Protein AF-A0A810Q7V0-F1 (afdb_monomer_lite)

Organism: NCBI:txid2714355

Sequence (231 aa):
MQTPVARTTFYEYYDNLGTLKAEIEDELIGGILKIAKATAGGSFVEMNLNVFFAQTLDYIKSHWEENYAFLVAQPNLAYIAKWKDAIKYHFRLRFPEKDAVPNRGLIMEVIASAVIGAYTYVLVGDYYVPDLKLPEERRPIGHWGRLHQSYLKLHRPMLYNELILSGSLHTVVADLNEQAADRLDLIIRQMMKAEGVTEAMKAENQMLWVQSMNSIRCRAEEIIKTELIYC

Structure (mmCIF, N/CA/C/O backbone):
data_AF-A0A810Q7V0-F1
#
_entry.id   AF-A0A810Q7V0-F1
#
loop_
_atom_site.group_PDB
_atom_site.id
_atom_site.type_symbol
_atom_site.label_atom_id
_atom_site.label_alt_id
_atom_site.label_comp_id
_atom_site.label_asym_id
_atom_site.label_entity_id
_atom_site.label_seq_id
_atom_site.pdbx_PDB_ins_code
_atom_site.Cartn_x
_atom_site.Cartn_y
_atom_site.Cartn_z
_atom_site.occupancy
_atom_site.B_iso_or_equiv
_atom_site.auth_seq_id
_atom_site.auth_comp_id
_atom_site.auth_asym_id
_atom_site.auth_atom_id
_atom_site.pdbx_PDB_model_num
ATOM 1 N N . MET A 1 1 ? 7.158 -14.104 -0.855 1.00 35.34 1 MET A N 1
ATOM 2 C CA . MET A 1 1 ? 7.463 -15.392 -0.181 1.00 35.34 1 MET A CA 1
ATOM 3 C C . MET A 1 1 ? 8.973 -15.499 -0.006 1.00 35.34 1 MET A C 1
ATOM 5 O O . MET A 1 1 ? 9.676 -15.208 -0.960 1.00 35.34 1 MET A O 1
ATOM 9 N N . GLN A 1 2 ? 9.491 -15.861 1.174 1.00 40.19 2 GLN A N 1
ATOM 10 C CA . GLN A 1 2 ? 10.918 -16.189 1.320 1.00 40.19 2 GLN A CA 1
ATOM 11 C C . GLN A 1 2 ? 11.164 -17.563 0.697 1.00 40.19 2 GLN A C 1
ATOM 13 O O . GLN A 1 2 ? 10.683 -18.572 1.208 1.00 40.19 2 GLN A O 1
ATOM 18 N N . THR A 1 3 ? 11.887 -17.600 -0.418 1.00 51.72 3 THR A N 1
ATOM 19 C CA . THR A 1 3 ? 12.391 -18.843 -1.001 1.00 51.72 3 THR A CA 1
ATOM 20 C C . THR A 1 3 ? 13.352 -19.476 0.012 1.00 51.72 3 THR A C 1
ATOM 22 O O . THR A 1 3 ? 14.300 -18.806 0.429 1.00 51.72 3 THR A O 1
ATOM 25 N N . PRO A 1 4 ? 13.142 -20.728 0.456 1.00 52.88 4 PRO A N 1
ATOM 26 C CA . PRO A 1 4 ? 13.994 -21.364 1.452 1.00 52.88 4 PRO A CA 1
ATOM 27 C C . PRO A 1 4 ? 15.271 -21.868 0.768 1.00 52.88 4 PRO A C 1
ATOM 29 O O . PRO A 1 4 ? 15.464 -23.063 0.575 1.00 52.88 4 PRO A O 1
ATOM 32 N N . VAL A 1 5 ? 16.129 -20.943 0.341 1.00 69.62 5 VAL A N 1
ATOM 33 C CA . VAL A 1 5 ? 17.438 -21.254 -0.237 1.00 69.62 5 VAL A CA 1
ATOM 34 C C . VAL A 1 5 ? 18.477 -21.108 0.867 1.00 69.62 5 VAL A C 1
ATOM 36 O O . VAL A 1 5 ? 18.589 -20.058 1.504 1.00 69.62 5 VAL A O 1
ATOM 39 N N . ALA A 1 6 ? 19.229 -22.177 1.128 1.00 75.19 6 ALA A N 1
ATOM 40 C CA . ALA A 1 6 ? 20.337 -22.124 2.070 1.00 75.19 6 ALA A CA 1
ATOM 41 C C . ALA A 1 6 ? 21.380 -21.105 1.582 1.00 75.19 6 ALA A C 1
ATOM 43 O O . ALA A 1 6 ? 21.684 -21.041 0.393 1.00 75.19 6 ALA A O 1
ATOM 44 N N . ARG A 1 7 ? 21.961 -20.316 2.496 1.00 70.75 7 ARG A N 1
ATOM 45 C CA . ARG A 1 7 ? 22.964 -19.290 2.140 1.00 70.75 7 ARG A CA 1
ATOM 46 C C . ARG A 1 7 ? 24.142 -19.870 1.355 1.00 70.75 7 ARG A C 1
ATOM 48 O O . ARG A 1 7 ? 24.651 -19.211 0.463 1.00 70.75 7 ARG A O 1
ATOM 55 N N . THR A 1 8 ? 24.544 -21.100 1.661 1.00 76.19 8 THR A N 1
ATOM 56 C CA . THR A 1 8 ? 25.577 -21.833 0.917 1.00 76.19 8 THR A CA 1
ATOM 57 C C . THR A 1 8 ? 25.185 -22.046 -0.541 1.00 76.19 8 THR A C 1
ATOM 59 O O . THR A 1 8 ? 25.970 -21.723 -1.419 1.00 76.19 8 THR A O 1
ATOM 62 N N . THR A 1 9 ? 23.949 -22.473 -0.801 1.00 80.88 9 THR A N 1
ATOM 63 C CA . THR A 1 9 ? 23.411 -22.641 -2.158 1.00 80.88 9 THR A CA 1
ATOM 64 C C . THR A 1 9 ? 23.288 -21.310 -2.901 1.00 80.88 9 THR A C 1
ATOM 66 O O . THR A 1 9 ? 23.477 -21.272 -4.105 1.00 80.88 9 THR A O 1
ATOM 69 N N . PHE A 1 10 ? 23.020 -20.193 -2.218 1.00 79.69 10 PHE A N 1
ATOM 70 C CA . PHE A 1 10 ? 23.021 -18.871 -2.861 1.00 79.69 10 PHE A CA 1
ATOM 71 C C . PHE A 1 10 ? 24.410 -18.499 -3.409 1.00 79.69 10 PHE A C 1
ATOM 73 O O . PHE A 1 10 ? 24.530 -18.101 -4.567 1.00 79.69 10 PHE A O 1
ATOM 80 N N . TYR A 1 11 ? 25.457 -18.676 -2.597 1.00 83.19 11 TYR A N 1
ATOM 81 C CA . TYR A 1 11 ? 26.831 -18.327 -2.974 1.00 83.19 11 TYR A CA 1
ATOM 82 C C . TYR A 1 11 ? 27.486 -19.309 -3.960 1.00 83.19 11 TYR A C 1
ATOM 84 O O . TYR A 1 11 ? 28.579 -19.037 -4.443 1.00 83.19 11 TYR A O 1
ATOM 92 N N . GLU A 1 12 ? 26.828 -20.424 -4.294 1.00 85.75 12 GLU A N 1
ATOM 93 C CA . GLU A 1 12 ? 27.239 -21.284 -5.414 1.00 85.75 12 GLU A CA 1
ATOM 94 C C . GLU A 1 12 ? 26.965 -20.633 -6.779 1.00 85.75 12 GLU A C 1
ATOM 96 O O . GLU A 1 12 ? 27.685 -20.909 -7.736 1.00 85.75 12 GLU A O 1
ATOM 101 N N . TYR A 1 13 ? 25.948 -19.768 -6.866 1.00 82.44 13 TYR A N 1
ATOM 102 C CA . TYR A 1 13 ? 25.527 -19.122 -8.117 1.00 82.44 13 TYR A CA 1
ATOM 103 C C . TYR A 1 13 ? 25.837 -17.623 -8.155 1.00 82.44 13 TYR A C 1
ATOM 105 O O . TYR A 1 13 ? 26.050 -17.074 -9.232 1.00 82.44 13 TYR A O 1
ATOM 113 N N . TYR A 1 14 ? 25.879 -16.953 -6.998 1.00 83.94 14 TYR A N 1
ATOM 114 C CA . TYR A 1 14 ? 26.011 -15.499 -6.925 1.00 83.94 14 TYR A CA 1
ATOM 115 C C . TYR A 1 14 ? 27.045 -15.060 -5.894 1.00 83.94 14 TYR A C 1
ATOM 117 O O . TYR A 1 14 ? 26.922 -15.368 -4.712 1.00 83.94 14 TYR A O 1
ATOM 125 N N . ASP A 1 15 ? 27.996 -14.224 -6.311 1.00 81.62 15 ASP A N 1
ATOM 126 C CA . ASP A 1 15 ? 28.985 -13.635 -5.399 1.00 81.62 15 ASP A CA 1
ATOM 127 C C . ASP A 1 15 ? 28.338 -12.766 -4.307 1.00 81.62 15 ASP A C 1
ATOM 129 O O . ASP A 1 15 ? 28.837 -12.674 -3.184 1.00 81.62 15 ASP A O 1
ATOM 133 N N . ASN A 1 16 ? 27.238 -12.077 -4.629 1.00 83.06 16 ASN A N 1
ATOM 134 C CA . ASN A 1 16 ? 26.493 -11.230 -3.701 1.00 83.06 16 ASN A CA 1
ATOM 135 C C . ASN A 1 16 ? 25.087 -10.900 -4.235 1.00 83.06 16 ASN A C 1
ATOM 137 O O . ASN A 1 16 ? 24.732 -11.201 -5.368 1.00 83.06 16 ASN A O 1
ATOM 141 N N . LEU A 1 17 ? 24.273 -10.220 -3.423 1.00 79.56 17 LEU A N 1
ATOM 142 C CA . LEU A 1 17 ? 22.939 -9.766 -3.842 1.00 79.56 17 LEU A CA 1
ATOM 143 C C . LEU A 1 17 ? 22.971 -8.814 -5.049 1.00 79.56 17 LEU A C 1
ATOM 145 O O . LEU A 1 17 ? 21.993 -8.743 -5.784 1.00 79.56 17 LEU A O 1
ATOM 149 N N . GLY A 1 18 ? 24.070 -8.088 -5.265 1.00 79.50 18 GLY A N 1
ATOM 150 C CA . GLY A 1 18 ? 24.238 -7.194 -6.407 1.00 79.50 18 GLY A CA 1
ATOM 151 C C . GLY A 1 18 ? 24.370 -7.934 -7.738 1.00 79.50 18 GLY A C 1
ATOM 152 O O . GLY A 1 18 ? 23.822 -7.457 -8.728 1.00 79.50 18 GLY A O 1
ATOM 153 N N . THR A 1 19 ? 25.025 -9.100 -7.772 1.00 81.56 19 THR A N 1
ATOM 154 C CA . THR A 1 19 ? 25.133 -9.906 -9.001 1.00 81.56 19 THR A CA 1
ATOM 155 C C . THR A 1 19 ? 23.792 -10.526 -9.378 1.00 81.56 19 THR A C 1
ATOM 157 O O . THR A 1 19 ? 23.386 -10.406 -10.529 1.00 81.56 19 THR A O 1
ATOM 160 N N . LEU A 1 20 ? 23.044 -11.051 -8.399 1.00 83.69 20 LEU A N 1
ATOM 161 C CA . LEU A 1 20 ? 21.658 -11.484 -8.615 1.00 83.69 20 LEU A CA 1
ATOM 162 C C . LEU A 1 20 ? 20.788 -10.328 -9.128 1.00 83.69 20 LEU A C 1
ATOM 164 O O . LEU A 1 20 ? 20.033 -10.483 -10.082 1.00 83.69 20 LEU A O 1
ATOM 168 N N . LYS A 1 21 ? 20.906 -9.145 -8.515 1.00 81.38 21 LYS A N 1
ATOM 169 C CA . LYS A 1 21 ? 20.144 -7.963 -8.928 1.00 81.38 21 LYS A CA 1
ATOM 170 C C . LYS A 1 21 ? 20.426 -7.593 -10.385 1.00 81.38 21 LYS A C 1
ATOM 172 O O . LYS A 1 21 ? 19.489 -7.343 -11.133 1.00 81.38 21 LYS A O 1
ATOM 177 N N . ALA A 1 22 ? 21.698 -7.579 -10.782 1.00 82.25 22 ALA A N 1
ATOM 178 C CA . ALA A 1 22 ? 22.108 -7.256 -12.144 1.00 82.25 22 ALA A CA 1
ATOM 179 C C . ALA A 1 22 ? 21.578 -8.268 -13.173 1.00 82.25 22 ALA A C 1
ATOM 181 O O . ALA A 1 22 ? 21.160 -7.852 -14.251 1.00 82.25 22 ALA A O 1
ATOM 182 N N . GLU A 1 23 ? 21.547 -9.559 -12.830 1.00 88.38 23 GLU A N 1
ATOM 183 C CA . GLU A 1 23 ? 20.977 -10.600 -13.691 1.00 88.38 23 GLU A CA 1
ATOM 184 C C . GLU A 1 23 ? 19.471 -10.401 -13.900 1.00 88.38 23 GLU A C 1
ATOM 186 O O . GLU A 1 23 ? 19.014 -10.384 -15.042 1.00 88.38 23 GLU A O 1
ATOM 191 N N . ILE A 1 24 ? 18.716 -10.141 -12.826 1.00 85.88 24 ILE A N 1
ATOM 192 C CA . ILE A 1 24 ? 17.274 -9.861 -12.921 1.00 85.88 24 ILE A CA 1
ATOM 193 C C . ILE A 1 24 ? 17.029 -8.603 -13.769 1.00 85.88 24 ILE A C 1
ATOM 195 O O . ILE A 1 24 ? 16.145 -8.587 -14.623 1.00 85.88 24 ILE A O 1
ATOM 199 N N . GLU A 1 25 ? 17.820 -7.540 -13.578 1.00 86.56 25 GLU A N 1
ATOM 200 C CA . GLU A 1 25 ? 17.738 -6.340 -14.421 1.00 86.56 25 GLU A CA 1
ATOM 201 C C . GLU A 1 25 ? 17.922 -6.675 -15.911 1.00 86.56 25 GLU A C 1
ATOM 203 O O . GLU A 1 25 ? 17.155 -6.199 -16.751 1.00 86.56 25 GLU A O 1
ATOM 208 N N . ASP A 1 26 ? 18.932 -7.480 -16.246 1.00 89.75 26 ASP A N 1
ATOM 209 C CA . ASP A 1 26 ? 19.249 -7.843 -17.629 1.00 89.75 26 ASP A CA 1
ATOM 210 C C . ASP A 1 26 ? 18.192 -8.768 -18.242 1.00 89.75 26 ASP A C 1
ATOM 212 O O . ASP A 1 26 ? 17.866 -8.629 -19.425 1.00 89.75 26 ASP A O 1
ATOM 216 N N . GLU A 1 27 ? 17.604 -9.664 -17.449 1.00 90.69 27 GLU A N 1
ATOM 217 C CA . GLU A 1 27 ? 16.505 -10.529 -17.875 1.00 90.69 27 GLU A CA 1
ATOM 218 C C . GLU A 1 27 ? 15.254 -9.715 -18.230 1.00 90.69 27 GLU A C 1
ATOM 220 O O . GLU A 1 27 ? 14.710 -9.868 -19.332 1.00 90.69 27 GLU A O 1
ATOM 225 N N . LEU A 1 28 ? 14.847 -8.796 -17.346 1.00 87.00 28 LEU A N 1
ATOM 226 C CA . LEU A 1 28 ? 13.672 -7.942 -17.540 1.00 87.00 28 LEU A CA 1
ATOM 227 C C . LEU A 1 28 ? 13.815 -7.052 -18.780 1.00 87.00 28 LEU A C 1
ATOM 229 O O . LEU A 1 28 ? 12.930 -7.008 -19.643 1.00 87.00 28 LEU A O 1
ATOM 233 N N . ILE A 1 29 ? 14.956 -6.369 -18.922 1.00 88.62 29 ILE A N 1
ATOM 234 C CA . ILE A 1 29 ? 15.221 -5.547 -20.109 1.00 88.62 29 ILE A CA 1
ATOM 235 C C . ILE A 1 29 ? 15.341 -6.432 -21.354 1.00 88.62 29 ILE A C 1
ATOM 237 O O . ILE A 1 29 ? 14.809 -6.093 -22.415 1.00 88.62 29 ILE A O 1
ATOM 241 N N . GLY A 1 30 ? 15.976 -7.597 -21.234 1.00 89.44 30 GLY A N 1
ATOM 242 C CA . GLY A 1 30 ? 16.101 -8.581 -22.302 1.00 89.44 30 GLY A CA 1
ATOM 243 C C . GLY A 1 30 ? 14.753 -9.044 -22.856 1.00 89.44 30 GLY A C 1
ATOM 244 O O . GLY A 1 30 ? 14.601 -9.151 -24.076 1.00 89.44 30 GLY A O 1
ATOM 245 N N . GLY A 1 31 ? 13.756 -9.273 -21.999 1.00 88.81 31 GLY A N 1
ATOM 246 C CA . GLY A 1 31 ? 12.400 -9.635 -22.416 1.00 88.81 31 GLY A CA 1
ATOM 247 C C . GLY A 1 31 ? 11.700 -8.531 -23.210 1.00 88.81 31 GLY A C 1
ATOM 248 O O . GLY A 1 31 ? 11.192 -8.791 -24.305 1.00 88.81 31 GLY A O 1
ATOM 249 N N . ILE A 1 32 ? 11.776 -7.281 -22.743 1.00 83.88 32 ILE A N 1
ATOM 250 C CA . ILE A 1 32 ? 11.234 -6.115 -23.466 1.00 83.88 32 ILE A CA 1
ATOM 251 C C . ILE A 1 32 ? 11.913 -5.964 -24.837 1.00 83.88 32 ILE A C 1
ATOM 253 O O . ILE A 1 32 ? 11.250 -5.762 -25.859 1.00 83.88 32 ILE A O 1
ATOM 257 N N . LEU A 1 33 ? 13.241 -6.113 -24.892 1.00 85.81 33 LEU A N 1
ATOM 258 C CA . LEU A 1 33 ? 14.009 -6.045 -26.138 1.00 85.81 33 LEU A CA 1
ATOM 259 C C . LEU A 1 33 ? 13.626 -7.165 -27.120 1.00 85.81 33 LEU A C 1
ATOM 261 O O . LEU A 1 33 ? 13.580 -6.923 -28.330 1.00 85.81 33 LEU A O 1
ATOM 265 N N . LYS A 1 34 ? 13.347 -8.383 -26.633 1.00 88.25 34 LYS A N 1
ATOM 266 C CA . LYS A 1 34 ? 12.880 -9.509 -27.463 1.00 88.25 34 LYS A CA 1
ATOM 267 C C . LYS A 1 34 ? 11.533 -9.196 -28.114 1.00 88.25 34 LYS A C 1
ATOM 269 O O . LYS A 1 34 ? 11.409 -9.375 -29.325 1.00 88.25 34 LYS A O 1
ATOM 274 N N . ILE A 1 35 ? 10.579 -8.655 -27.354 1.00 84.00 35 ILE A N 1
ATOM 275 C CA . ILE A 1 35 ? 9.274 -8.213 -27.875 1.00 84.00 35 ILE A CA 1
ATOM 276 C C . ILE A 1 35 ? 9.479 -7.137 -28.941 1.00 84.00 35 ILE A C 1
ATOM 278 O O . ILE A 1 35 ? 9.033 -7.288 -30.076 1.00 84.00 35 ILE A O 1
ATOM 282 N N . ALA A 1 36 ? 10.263 -6.104 -28.626 1.00 79.06 36 ALA A N 1
ATOM 283 C CA . ALA A 1 36 ? 10.555 -5.012 -29.550 1.00 79.06 36 ALA A CA 1
ATOM 284 C C . ALA A 1 36 ? 11.251 -5.471 -30.846 1.00 79.06 36 ALA A C 1
ATOM 286 O O . ALA A 1 36 ? 11.141 -4.807 -31.879 1.00 79.06 36 ALA A O 1
ATOM 287 N N . LYS A 1 37 ? 12.020 -6.565 -30.815 1.00 82.12 37 LYS A N 1
ATOM 288 C CA . LYS A 1 37 ? 12.610 -7.177 -32.016 1.00 82.12 37 LYS A CA 1
ATOM 289 C C . LYS A 1 37 ? 11.571 -7.971 -32.807 1.00 82.12 37 LYS A C 1
ATOM 291 O O . LYS A 1 37 ? 11.519 -7.813 -34.021 1.00 82.12 37 LYS A O 1
ATOM 296 N N . ALA A 1 38 ? 10.740 -8.763 -32.133 1.00 83.00 38 ALA A N 1
ATOM 297 C CA . ALA A 1 38 ? 9.717 -9.592 -32.768 1.00 83.00 38 ALA A CA 1
ATOM 298 C C . ALA A 1 38 ? 8.634 -8.766 -33.482 1.00 83.00 38 ALA A C 1
ATOM 300 O O . ALA A 1 38 ? 8.159 -9.162 -34.542 1.00 83.00 38 ALA A O 1
ATOM 301 N N . THR A 1 39 ? 8.267 -7.603 -32.939 1.00 73.00 39 THR A N 1
ATOM 302 C CA . THR A 1 39 ? 7.161 -6.785 -33.465 1.00 73.00 39 THR A CA 1
ATOM 303 C C . THR A 1 39 ? 7.583 -5.705 -34.458 1.00 73.00 39 THR A C 1
ATOM 305 O O . THR A 1 39 ? 6.720 -5.076 -35.067 1.00 73.00 39 THR A O 1
ATOM 308 N N . ALA A 1 40 ? 8.883 -5.438 -34.603 1.00 65.31 40 ALA A N 1
ATOM 309 C CA . ALA A 1 40 ? 9.364 -4.281 -35.354 1.00 65.31 40 ALA A CA 1
ATOM 310 C C . ALA A 1 40 ? 9.570 -4.509 -36.853 1.00 65.31 40 ALA A C 1
ATOM 312 O O . ALA A 1 40 ? 9.833 -3.537 -37.541 1.00 65.31 40 ALA A O 1
ATOM 313 N N . GLY A 1 41 ? 9.552 -5.740 -37.368 1.00 62.16 41 GLY A N 1
ATOM 314 C CA . GLY A 1 41 ? 9.715 -6.004 -38.811 1.00 62.16 41 GLY A CA 1
ATOM 315 C C . GLY A 1 41 ? 11.034 -5.539 -39.465 1.00 62.16 41 GLY A C 1
ATOM 316 O O . GLY A 1 41 ? 11.272 -5.874 -40.614 1.00 62.16 41 GLY A O 1
ATOM 317 N N . GLY A 1 42 ? 11.912 -4.825 -38.749 1.00 62.06 42 GLY A N 1
ATOM 318 C CA . GLY A 1 42 ? 13.136 -4.205 -39.272 1.00 62.06 42 GLY A CA 1
ATOM 319 C C . GLY A 1 42 ? 13.130 -2.670 -39.230 1.00 62.06 42 GLY A C 1
ATOM 320 O O . GLY A 1 42 ? 14.201 -2.069 -39.161 1.00 62.06 42 GLY A O 1
ATOM 321 N N . SER A 1 43 ? 11.960 -2.021 -39.169 1.00 62.62 43 SER A N 1
ATOM 322 C CA . SER A 1 43 ? 11.819 -0.556 -39.137 1.00 62.62 43 SER A CA 1
ATOM 323 C C . SER A 1 43 ? 10.620 -0.096 -38.295 1.00 62.62 43 SER A C 1
ATOM 325 O O . SER A 1 43 ? 9.673 -0.837 -38.073 1.00 62.62 43 SER A O 1
ATOM 327 N N . PHE A 1 44 ? 10.613 1.152 -37.811 1.00 60.50 44 PHE A N 1
ATOM 328 C CA . PHE A 1 44 ? 9.447 1.658 -37.063 1.00 60.50 44 PHE A CA 1
ATOM 329 C C . PHE A 1 44 ? 8.176 1.732 -37.928 1.00 60.50 44 PHE A C 1
ATOM 331 O O . PHE A 1 44 ? 7.074 1.594 -37.413 1.00 60.50 44 PHE A O 1
ATOM 338 N N . VAL A 1 45 ? 8.325 1.927 -39.241 1.00 60.66 45 VAL A N 1
ATOM 339 C CA . VAL A 1 45 ? 7.199 2.031 -40.185 1.00 60.66 45 VAL A CA 1
ATOM 340 C C . VAL A 1 45 ? 6.467 0.695 -40.333 1.00 60.66 45 VAL A C 1
ATOM 342 O O . VAL A 1 45 ? 5.250 0.671 -40.475 1.00 60.66 45 VAL A O 1
ATOM 345 N N . GLU A 1 46 ? 7.198 -0.415 -40.255 1.00 65.06 46 GLU A N 1
ATOM 346 C CA . GLU A 1 46 ? 6.650 -1.776 -40.340 1.00 65.06 46 GLU A CA 1
ATOM 347 C C . GLU A 1 46 ? 6.212 -2.320 -38.974 1.00 65.06 46 GLU A C 1
ATOM 349 O O . GLU A 1 46 ? 5.667 -3.421 -38.873 1.00 65.06 46 GLU A O 1
ATOM 354 N N . MET A 1 47 ? 6.449 -1.558 -37.907 1.00 67.25 47 MET A N 1
ATOM 355 C CA . MET A 1 47 ? 6.156 -1.976 -36.551 1.00 67.25 47 MET A CA 1
ATOM 356 C C . MET A 1 47 ? 4.659 -1.903 -36.277 1.00 67.25 47 MET A C 1
ATOM 358 O O . MET A 1 47 ? 4.044 -0.835 -36.309 1.00 67.25 47 MET A O 1
ATOM 362 N N . ASN A 1 48 ? 4.071 -3.038 -35.906 1.00 69.56 48 ASN A N 1
ATOM 363 C CA . ASN A 1 48 ? 2.709 -3.043 -35.397 1.00 69.56 48 ASN A CA 1
ATOM 364 C C . ASN A 1 48 ? 2.711 -2.517 -33.956 1.00 69.56 48 ASN A C 1
ATOM 366 O O . ASN A 1 48 ? 2.927 -3.268 -33.003 1.00 69.56 48 ASN A O 1
ATOM 370 N N . LEU A 1 49 ? 2.492 -1.208 -33.809 1.00 65.12 49 LEU A N 1
ATOM 371 C CA . LEU A 1 49 ? 2.510 -0.530 -32.514 1.00 65.12 49 LEU A CA 1
ATOM 372 C C . LEU A 1 49 ? 1.482 -1.108 -31.539 1.00 65.12 49 LEU A C 1
ATOM 374 O O . LEU A 1 49 ? 1.806 -1.285 -30.371 1.00 65.12 49 LEU A O 1
ATOM 378 N N . ASN A 1 50 ? 0.288 -1.478 -32.007 1.00 63.44 50 ASN A N 1
ATOM 379 C CA . ASN A 1 50 ? -0.737 -2.070 -31.144 1.00 63.44 50 ASN A CA 1
ATOM 380 C C . ASN A 1 50 ? -0.270 -3.403 -30.548 1.00 63.44 50 ASN A C 1
ATOM 382 O O . ASN A 1 50 ? -0.386 -3.612 -29.344 1.00 63.44 50 ASN A O 1
ATOM 386 N N . VAL A 1 51 ? 0.306 -4.283 -31.373 1.00 71.94 51 VAL A N 1
ATOM 387 C CA . VAL A 1 51 ? 0.841 -5.576 -30.914 1.00 71.94 51 VAL A CA 1
ATOM 388 C C . VAL A 1 51 ? 2.051 -5.373 -30.007 1.00 71.94 51 VAL A C 1
ATOM 390 O O . VAL A 1 51 ? 2.150 -6.022 -28.970 1.00 71.94 51 VAL A O 1
ATOM 393 N N . PHE A 1 52 ? 2.942 -4.444 -30.354 1.00 73.88 52 PHE A N 1
ATOM 394 C CA . PHE A 1 52 ? 4.089 -4.099 -29.520 1.00 73.88 52 PHE A CA 1
ATOM 395 C C . PHE A 1 52 ? 3.677 -3.614 -28.131 1.00 73.88 52 PHE A C 1
ATOM 397 O O . PHE A 1 52 ? 4.185 -4.130 -27.138 1.00 73.88 52 PHE A O 1
ATOM 404 N N . PHE A 1 53 ? 2.768 -2.640 -28.054 1.00 67.88 53 PHE A N 1
ATOM 405 C CA . PHE A 1 53 ? 2.315 -2.096 -26.779 1.00 67.88 53 PHE A CA 1
ATOM 406 C C . PHE A 1 53 ? 1.564 -3.147 -25.966 1.00 67.88 53 PHE A C 1
ATOM 408 O O . PHE A 1 53 ? 1.851 -3.286 -24.783 1.00 67.88 53 PHE A O 1
ATOM 415 N N . ALA A 1 54 ? 0.680 -3.935 -26.588 1.00 67.75 54 ALA A N 1
ATOM 416 C CA . ALA A 1 54 ? -0.032 -5.009 -25.899 1.00 67.75 54 ALA A CA 1
ATOM 417 C C . ALA A 1 54 ? 0.935 -6.042 -25.297 1.00 67.75 54 ALA A C 1
ATOM 419 O O . ALA A 1 54 ? 0.895 -6.288 -24.096 1.00 67.75 54 ALA A O 1
ATOM 420 N N . GLN A 1 55 ? 1.870 -6.569 -26.093 1.00 77.38 55 GLN A N 1
ATOM 421 C CA . GLN A 1 55 ? 2.836 -7.566 -25.619 1.00 77.38 55 GLN A CA 1
ATOM 422 C C . GLN A 1 55 ? 3.802 -7.001 -24.575 1.00 77.38 55 GLN A C 1
ATOM 424 O O . GLN A 1 55 ? 4.138 -7.686 -23.612 1.00 77.38 55 GLN A O 1
ATOM 429 N N . THR A 1 56 ? 4.242 -5.751 -24.744 1.00 76.56 56 THR A N 1
ATOM 430 C CA . THR A 1 56 ? 5.125 -5.089 -23.773 1.00 76.56 56 THR A CA 1
ATOM 431 C C . THR A 1 56 ? 4.399 -4.867 -22.447 1.00 76.56 56 THR A C 1
ATOM 433 O O . THR A 1 56 ? 4.967 -5.142 -21.394 1.00 76.56 56 THR A O 1
ATOM 436 N N . LEU A 1 57 ? 3.134 -4.434 -22.481 1.00 71.12 57 LEU A N 1
ATOM 437 C CA . LEU A 1 57 ? 2.305 -4.287 -21.283 1.00 71.12 57 LEU A CA 1
ATOM 438 C C . LEU A 1 57 ? 2.050 -5.628 -20.596 1.00 71.12 57 LEU A C 1
ATOM 440 O O . LEU A 1 57 ? 2.161 -5.701 -19.376 1.00 71.12 57 LEU A O 1
ATOM 444 N N . ASP A 1 58 ? 1.734 -6.680 -21.351 1.00 75.62 58 ASP A N 1
ATOM 445 C CA . ASP A 1 58 ? 1.514 -8.017 -20.793 1.00 75.62 58 ASP A CA 1
ATOM 446 C C . ASP A 1 58 ? 2.781 -8.561 -20.125 1.00 75.62 58 ASP A C 1
ATOM 448 O O . ASP A 1 58 ? 2.711 -9.098 -19.021 1.00 75.62 58 ASP A O 1
ATOM 452 N N . TYR A 1 59 ? 3.949 -8.344 -20.737 1.00 82.44 59 TYR A N 1
ATOM 453 C CA . TYR A 1 59 ? 5.238 -8.734 -20.167 1.00 82.44 59 TYR A CA 1
ATOM 454 C C . TYR A 1 59 ? 5.589 -7.957 -18.893 1.00 82.44 59 TYR A C 1
ATOM 456 O O . TYR A 1 59 ? 6.040 -8.548 -17.911 1.00 82.44 59 TYR A O 1
ATOM 464 N N . ILE A 1 60 ? 5.362 -6.639 -18.882 1.00 76.50 60 ILE A N 1
ATOM 465 C CA . ILE A 1 60 ? 5.571 -5.807 -17.687 1.00 76.50 60 ILE A CA 1
ATOM 466 C C . ILE A 1 60 ? 4.624 -6.252 -16.565 1.00 76.50 60 ILE A C 1
ATOM 468 O O . ILE A 1 60 ? 5.045 -6.363 -15.416 1.00 76.50 60 ILE A O 1
ATOM 472 N N . LYS A 1 61 ? 3.364 -6.567 -16.890 1.00 72.69 61 LYS A N 1
ATOM 473 C CA . LYS A 1 61 ? 2.381 -7.073 -15.922 1.00 72.69 61 LYS A CA 1
ATOM 474 C C . LYS A 1 61 ? 2.747 -8.452 -15.378 1.00 72.69 61 LYS A C 1
ATOM 476 O O . LYS A 1 61 ? 2.508 -8.703 -14.200 1.00 72.69 61 LYS A O 1
ATOM 481 N N . SER A 1 62 ? 3.305 -9.341 -16.201 1.00 77.06 62 SER A N 1
ATOM 482 C CA . SER A 1 62 ? 3.693 -10.684 -15.754 1.00 77.06 62 SER A CA 1
ATOM 483 C C . SER A 1 62 ? 4.932 -10.689 -14.854 1.00 77.06 62 SER A C 1
ATOM 485 O O . SER A 1 62 ? 5.117 -11.653 -14.125 1.00 77.06 62 SER A O 1
ATOM 487 N N . HIS A 1 63 ? 5.743 -9.626 -14.885 1.00 82.00 63 HIS A N 1
ATOM 488 C CA . HIS A 1 63 ? 6.928 -9.426 -14.035 1.00 82.00 63 HIS A CA 1
ATOM 489 C C . HIS A 1 63 ? 6.765 -8.184 -13.144 1.00 82.00 63 HIS A C 1
ATOM 491 O O . HIS A 1 63 ? 7.689 -7.382 -12.967 1.00 82.00 63 HIS A O 1
ATOM 497 N N . TRP A 1 64 ? 5.535 -7.931 -12.684 1.00 73.75 64 TRP A N 1
ATOM 498 C CA . TRP A 1 64 ? 5.216 -6.690 -11.985 1.00 73.75 64 TRP A CA 1
ATOM 499 C C . TRP A 1 64 ? 5.941 -6.578 -10.644 1.00 73.75 64 TRP A C 1
ATOM 501 O O . TRP A 1 64 ? 6.367 -5.483 -10.296 1.00 73.75 64 TRP A O 1
ATOM 511 N N . GLU A 1 65 ? 6.119 -7.676 -9.906 1.00 72.81 65 GLU A N 1
ATOM 512 C CA . GLU A 1 65 ? 6.765 -7.641 -8.587 1.00 72.81 65 GLU A CA 1
ATOM 513 C C . GLU A 1 65 ? 8.216 -7.145 -8.684 1.00 72.81 65 GLU A C 1
ATOM 515 O O . GLU A 1 65 ? 8.628 -6.258 -7.932 1.00 72.81 65 GLU A O 1
ATOM 520 N N . GLU A 1 66 ? 8.972 -7.647 -9.660 1.00 78.25 66 GLU A N 1
ATOM 521 C CA . GLU A 1 66 ? 10.365 -7.276 -9.896 1.00 78.25 66 GLU A CA 1
ATOM 522 C C . GLU A 1 66 ? 10.481 -5.854 -10.461 1.00 78.25 66 GLU A C 1
ATOM 524 O O . GLU A 1 66 ? 11.292 -5.049 -9.991 1.00 78.25 66 GLU A O 1
ATOM 529 N N . ASN A 1 67 ? 9.627 -5.503 -11.430 1.00 72.31 67 ASN A N 1
ATOM 530 C CA . ASN A 1 67 ? 9.580 -4.151 -11.991 1.00 72.31 67 ASN A CA 1
ATOM 531 C C . ASN A 1 67 ? 9.205 -3.108 -10.933 1.00 72.31 67 ASN A C 1
ATOM 533 O O . ASN A 1 67 ? 9.828 -2.048 -10.861 1.00 72.31 67 ASN A O 1
ATOM 537 N N . TYR A 1 68 ? 8.225 -3.409 -10.083 1.00 69.56 68 TYR A N 1
ATOM 538 C CA . TYR A 1 68 ? 7.796 -2.540 -8.994 1.00 69.56 68 TYR A CA 1
ATOM 539 C C . TYR A 1 68 ? 8.910 -2.346 -7.963 1.00 69.56 68 TYR A C 1
ATOM 541 O O . TYR A 1 68 ? 9.174 -1.214 -7.544 1.00 69.56 68 TYR A O 1
ATOM 549 N N . ALA A 1 69 ? 9.611 -3.424 -7.597 1.00 68.00 69 ALA A N 1
ATOM 550 C CA . ALA A 1 69 ? 10.737 -3.355 -6.673 1.00 68.00 69 ALA A CA 1
ATOM 551 C C . ALA A 1 69 ? 11.825 -2.390 -7.172 1.00 68.00 69 ALA A C 1
ATOM 553 O O . ALA A 1 69 ? 12.320 -1.568 -6.397 1.00 68.00 69 ALA A O 1
ATOM 554 N N . PHE A 1 70 ? 12.159 -2.448 -8.467 1.00 71.38 70 PHE A N 1
ATOM 555 C CA . PHE A 1 70 ? 13.214 -1.625 -9.061 1.00 71.38 70 PHE A CA 1
ATOM 556 C C . PHE A 1 70 ? 12.789 -0.226 -9.500 1.00 71.38 70 PHE A C 1
ATOM 558 O O . PHE A 1 70 ? 13.646 0.651 -9.569 1.00 71.38 70 PHE A O 1
ATOM 565 N N . LEU A 1 71 ? 11.522 0.016 -9.821 1.00 66.81 71 LEU A N 1
ATOM 566 C CA . LEU A 1 71 ? 11.074 1.331 -10.290 1.00 66.81 71 LEU A CA 1
ATOM 567 C C . LEU A 1 71 ? 10.452 2.185 -9.189 1.00 66.81 71 LEU A C 1
ATOM 569 O O . LEU A 1 71 ? 10.583 3.407 -9.233 1.00 66.81 71 LEU A O 1
ATOM 573 N N . VAL A 1 72 ? 9.772 1.558 -8.227 1.00 61.75 72 VAL A N 1
ATOM 574 C CA . VAL A 1 72 ? 8.886 2.254 -7.285 1.00 61.75 72 VAL A CA 1
ATOM 575 C C . VAL A 1 72 ? 9.353 2.075 -5.847 1.00 61.75 72 VAL A C 1
ATOM 577 O O . VAL A 1 72 ? 9.634 3.066 -5.179 1.00 61.75 72 VAL A O 1
ATOM 580 N N . ALA A 1 73 ? 9.468 0.832 -5.370 1.00 61.34 73 ALA A N 1
ATOM 581 C CA . ALA A 1 73 ? 9.743 0.566 -3.956 1.00 61.34 73 ALA A CA 1
ATOM 582 C C . ALA A 1 73 ? 11.138 1.049 -3.531 1.00 61.34 73 ALA A C 1
ATOM 584 O O . ALA A 1 73 ? 11.293 1.684 -2.490 1.00 61.34 73 ALA A O 1
ATOM 585 N N . GLN A 1 74 ? 12.156 0.752 -4.342 1.00 63.22 74 GLN A N 1
ATOM 586 C CA . GLN A 1 74 ? 13.515 1.263 -4.176 1.00 63.22 74 GLN A CA 1
ATOM 587 C C . GLN A 1 74 ? 14.078 1.605 -5.557 1.00 63.22 74 GLN A C 1
ATOM 589 O O . GLN A 1 74 ? 14.684 0.736 -6.192 1.00 63.22 74 GLN A O 1
ATOM 594 N N . PRO A 1 75 ? 13.878 2.853 -6.033 1.00 66.50 75 PRO A N 1
ATOM 595 C CA . PRO A 1 75 ? 14.271 3.264 -7.373 1.00 66.50 75 PRO A CA 1
ATOM 596 C C . PRO A 1 75 ? 15.725 2.904 -7.678 1.00 66.50 75 PRO A C 1
ATOM 598 O O . PRO A 1 75 ? 16.682 3.476 -7.152 1.00 66.50 75 PRO A O 1
ATOM 601 N N . ASN A 1 76 ? 15.883 1.911 -8.542 1.00 75.12 76 ASN A N 1
ATOM 602 C CA . ASN A 1 76 ? 17.153 1.364 -8.943 1.00 75.12 76 ASN A CA 1
ATOM 603 C C . ASN A 1 76 ? 17.654 2.138 -10.158 1.00 75.12 76 ASN A C 1
ATOM 605 O O . ASN A 1 76 ? 17.258 1.878 -11.296 1.00 75.12 76 ASN A O 1
ATOM 609 N N . LEU A 1 77 ? 18.546 3.094 -9.909 1.00 75.75 77 LEU A N 1
ATOM 610 C CA . LEU A 1 77 ? 19.099 3.958 -10.951 1.00 75.75 77 LEU A CA 1
ATOM 611 C C . LEU A 1 77 ? 19.765 3.166 -12.087 1.00 75.75 77 LEU A C 1
ATOM 613 O O . LEU A 1 77 ? 19.671 3.586 -13.238 1.00 75.75 77 LEU A O 1
ATOM 617 N N . ALA A 1 78 ? 20.381 2.016 -11.786 1.00 76.69 78 ALA A N 1
ATOM 618 C CA . ALA A 1 78 ? 20.994 1.153 -12.794 1.00 76.69 78 ALA A CA 1
ATOM 619 C C . ALA A 1 78 ? 19.940 0.535 -13.725 1.00 76.69 78 ALA A C 1
ATOM 621 O O . ALA A 1 78 ? 20.080 0.604 -14.944 1.00 76.69 78 ALA A O 1
ATOM 622 N N . TYR A 1 79 ? 18.844 0.022 -13.162 1.00 78.12 79 TYR A N 1
ATOM 623 C CA . TYR A 1 79 ? 17.728 -0.524 -13.935 1.00 78.12 79 TYR A CA 1
ATOM 624 C C . TYR A 1 79 ? 17.065 0.538 -14.822 1.00 78.12 79 TYR A C 1
ATOM 626 O O . TYR A 1 79 ? 16.864 0.327 -16.018 1.00 78.12 79 TYR A O 1
ATOM 634 N N . ILE A 1 80 ? 16.796 1.722 -14.261 1.00 76.38 80 ILE A N 1
ATOM 635 C CA . ILE A 1 80 ? 16.211 2.850 -14.999 1.00 76.38 80 ILE A CA 1
ATOM 636 C C . ILE A 1 80 ? 17.138 3.277 -16.144 1.00 76.38 80 ILE A C 1
ATOM 638 O O . ILE A 1 80 ? 16.670 3.516 -17.258 1.00 76.38 80 ILE A O 1
ATOM 642 N N . ALA A 1 81 ? 18.449 3.351 -15.899 1.00 81.19 81 ALA A N 1
ATOM 643 C CA . ALA A 1 81 ? 19.432 3.668 -16.929 1.00 81.19 81 ALA A CA 1
ATOM 644 C C . ALA A 1 81 ? 19.455 2.606 -18.040 1.00 81.19 81 ALA A C 1
ATOM 646 O O . ALA A 1 81 ? 19.324 2.966 -19.210 1.00 81.19 81 ALA A O 1
ATOM 647 N N . LYS A 1 82 ? 19.508 1.311 -17.690 1.00 85.88 82 LYS A N 1
ATOM 648 C CA . LYS A 1 82 ? 19.449 0.196 -18.652 1.00 85.88 82 LYS A CA 1
ATOM 649 C C . LYS A 1 82 ? 18.192 0.260 -19.519 1.00 85.88 82 LYS A C 1
ATOM 651 O O . LYS A 1 82 ? 18.275 0.107 -20.737 1.00 85.88 82 LYS A O 1
ATOM 656 N N . TRP A 1 83 ? 17.037 0.555 -18.924 1.00 84.69 83 TRP A N 1
ATOM 657 C CA . TRP A 1 83 ? 15.786 0.696 -19.668 1.00 84.69 83 TRP A CA 1
ATOM 658 C C . TRP A 1 83 ? 15.811 1.905 -20.608 1.00 84.69 83 TRP A C 1
ATOM 660 O O . TRP A 1 83 ? 15.480 1.792 -21.792 1.00 84.69 83 TRP A O 1
ATOM 670 N N . LYS A 1 84 ? 16.270 3.065 -20.128 1.00 84.69 84 LYS A N 1
ATOM 671 C CA . LYS A 1 84 ? 16.426 4.254 -20.974 1.00 84.69 84 LYS A CA 1
ATOM 672 C C . LYS A 1 84 ? 17.368 3.986 -22.142 1.00 84.69 84 LYS A C 1
ATOM 674 O O . LYS A 1 84 ? 17.064 4.372 -23.270 1.00 84.69 84 LYS A O 1
ATOM 679 N N . ASP A 1 85 ? 18.478 3.303 -21.900 1.00 86.44 85 ASP A N 1
ATOM 680 C CA . ASP A 1 85 ? 19.461 2.981 -22.928 1.00 86.44 85 ASP A CA 1
ATOM 681 C C . ASP A 1 85 ? 18.933 1.958 -23.936 1.00 86.44 85 ASP A C 1
ATOM 683 O O . ASP A 1 85 ? 19.142 2.137 -25.137 1.00 86.44 85 ASP A O 1
ATOM 687 N N . ALA A 1 86 ? 18.156 0.970 -23.489 1.00 84.81 86 ALA A N 1
ATOM 688 C CA . ALA A 1 86 ? 17.418 0.053 -24.353 1.00 84.81 86 ALA A CA 1
ATOM 689 C C . ALA A 1 86 ? 16.452 0.797 -25.292 1.00 84.81 86 ALA A C 1
ATOM 691 O O . ALA A 1 86 ? 16.467 0.574 -26.507 1.00 84.81 86 ALA A O 1
ATOM 692 N N . ILE A 1 87 ? 15.664 1.736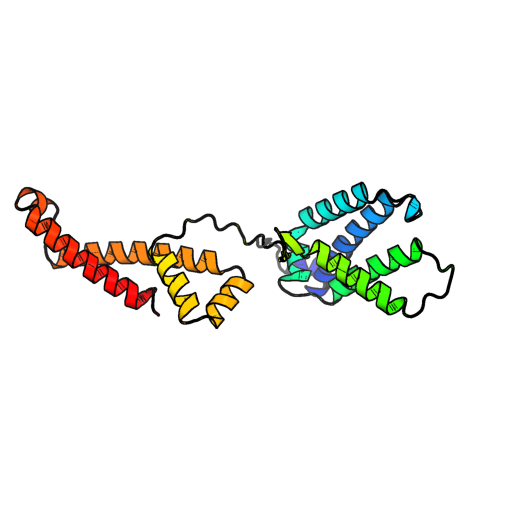 -24.756 1.00 81.44 87 ILE A N 1
ATOM 693 C CA . ILE A 1 87 ? 14.750 2.572 -25.548 1.00 81.44 87 ILE A CA 1
ATOM 694 C C . ILE A 1 87 ? 15.549 3.396 -26.564 1.00 81.44 87 ILE A C 1
ATOM 696 O O . ILE A 1 87 ? 15.287 3.325 -27.767 1.00 81.44 87 ILE A O 1
ATOM 700 N N . LYS A 1 88 ? 16.574 4.127 -26.111 1.00 83.06 88 LYS A N 1
ATOM 701 C CA . LYS A 1 88 ? 17.433 4.951 -26.978 1.00 83.06 88 LYS A CA 1
ATOM 702 C C . LYS A 1 88 ? 18.090 4.124 -28.082 1.00 83.06 88 LYS A C 1
ATOM 704 O O . LYS A 1 88 ? 18.139 4.570 -29.226 1.00 83.06 88 LYS A O 1
ATOM 709 N N . TYR A 1 89 ? 18.589 2.929 -27.770 1.00 82.81 89 TYR A N 1
ATOM 710 C CA . TYR A 1 89 ? 19.178 2.012 -28.745 1.00 82.81 89 TYR A CA 1
ATOM 711 C C . TYR A 1 89 ? 18.157 1.602 -29.814 1.00 82.81 89 TYR A C 1
ATOM 713 O O . TYR A 1 89 ? 18.434 1.719 -31.009 1.00 82.81 89 TYR A O 1
ATOM 721 N N . HIS A 1 90 ? 16.948 1.205 -29.407 1.00 74.94 90 HIS A N 1
ATOM 722 C CA . HIS A 1 90 ? 15.888 0.819 -30.340 1.00 74.94 90 HIS A CA 1
ATOM 723 C C . HIS A 1 90 ? 15.435 1.968 -31.246 1.00 74.94 90 HIS A C 1
ATOM 725 O O . HIS A 1 90 ? 15.207 1.735 -32.438 1.00 74.94 90 HIS A O 1
ATOM 731 N N . PHE A 1 91 ? 15.353 3.188 -30.706 1.00 74.75 91 PHE A N 1
ATOM 732 C CA . PHE A 1 91 ? 15.075 4.395 -31.482 1.00 74.75 91 PHE A CA 1
ATOM 733 C C . PHE A 1 91 ? 16.195 4.702 -32.477 1.00 74.75 91 PHE A C 1
ATOM 735 O O . PHE A 1 91 ? 15.904 4.970 -33.638 1.00 74.75 91 PHE A O 1
ATOM 742 N N . ARG A 1 92 ? 17.471 4.611 -32.076 1.00 76.50 92 ARG A N 1
ATOM 743 C CA . ARG A 1 92 ? 18.607 4.814 -32.995 1.00 76.50 92 ARG A CA 1
ATOM 744 C C . ARG A 1 92 ? 18.610 3.810 -34.145 1.00 76.50 92 ARG A C 1
ATOM 746 O O . ARG A 1 92 ? 18.854 4.210 -35.276 1.00 76.50 92 ARG A O 1
ATOM 753 N N . LEU A 1 93 ? 18.315 2.540 -33.862 1.00 74.69 93 LEU A N 1
ATOM 754 C CA . LEU A 1 93 ? 18.294 1.480 -34.871 1.00 74.69 93 LEU A CA 1
ATOM 755 C C . LEU A 1 93 ? 17.208 1.705 -35.936 1.00 74.69 93 LEU A C 1
ATOM 757 O O . LEU A 1 93 ? 17.425 1.415 -37.106 1.00 74.69 93 LEU A O 1
ATOM 761 N N . ARG A 1 94 ? 16.036 2.210 -35.529 1.00 71.00 94 ARG A N 1
ATOM 762 C CA . ARG A 1 94 ? 14.844 2.326 -36.393 1.00 71.00 94 ARG A CA 1
ATOM 763 C C . ARG A 1 94 ? 14.630 3.717 -36.983 1.00 71.00 94 ARG A C 1
ATOM 765 O O . ARG A 1 94 ? 13.927 3.844 -37.979 1.00 71.00 94 ARG A O 1
ATOM 772 N N . PHE A 1 95 ? 15.250 4.732 -36.389 1.00 68.00 95 PHE A N 1
ATOM 773 C CA . PHE A 1 95 ? 15.332 6.096 -36.904 1.00 68.00 95 PHE A CA 1
ATOM 774 C C . PHE A 1 95 ? 16.808 6.465 -37.116 1.00 68.00 95 PHE A C 1
ATOM 776 O O . PHE A 1 95 ? 17.363 7.262 -36.342 1.00 68.00 95 PHE A O 1
ATOM 783 N N . PRO A 1 96 ? 17.466 5.847 -38.118 1.00 66.38 96 PRO A N 1
ATOM 784 C CA . PRO A 1 96 ? 18.830 6.192 -38.484 1.00 66.38 96 PRO A CA 1
ATOM 785 C C . PRO A 1 96 ? 18.895 7.647 -38.960 1.00 66.38 96 PRO A C 1
ATOM 787 O O . PRO A 1 96 ? 17.938 8.189 -39.516 1.00 66.38 96 PRO A O 1
ATOM 790 N N . GLU A 1 97 ? 20.022 8.291 -38.684 1.00 63.38 97 GLU A N 1
ATOM 791 C CA . GLU A 1 97 ? 20.231 9.721 -38.903 1.00 63.38 97 GLU A CA 1
ATOM 792 C C . GLU A 1 97 ? 20.146 10.056 -40.392 1.00 63.38 97 GLU A C 1
ATOM 794 O O . GLU A 1 97 ? 21.036 9.715 -41.166 1.00 63.38 97 GLU A O 1
ATOM 799 N N . LYS A 1 98 ? 19.053 10.710 -40.797 1.00 58.16 98 LYS A N 1
ATOM 800 C CA . LYS A 1 98 ? 18.961 11.344 -42.116 1.00 58.16 98 LYS A CA 1
ATOM 801 C C . LYS A 1 98 ? 19.312 12.830 -42.074 1.00 58.16 98 LYS A C 1
ATOM 803 O O . LYS A 1 98 ? 19.878 13.310 -43.042 1.00 58.16 98 LYS A O 1
ATOM 808 N N . ASP A 1 99 ? 19.097 13.499 -40.937 1.00 53.97 99 ASP A N 1
ATOM 809 C CA . ASP A 1 99 ? 19.415 14.914 -40.721 1.00 53.97 99 ASP A CA 1
ATOM 810 C C . ASP A 1 99 ? 19.867 15.154 -39.269 1.00 53.97 99 ASP A C 1
ATOM 812 O O . ASP A 1 99 ? 19.387 14.498 -38.336 1.00 53.97 99 ASP A O 1
ATOM 816 N N . ALA A 1 100 ? 20.789 16.097 -39.058 1.00 60.97 100 ALA A N 1
ATOM 817 C CA . ALA A 1 100 ? 21.283 16.472 -37.733 1.00 60.97 100 ALA A CA 1
ATOM 818 C C . ALA A 1 100 ? 20.187 17.197 -36.932 1.00 60.97 100 ALA A C 1
ATOM 820 O O . ALA A 1 100 ? 20.079 18.420 -36.967 1.00 60.97 100 ALA A O 1
ATOM 821 N N . VAL A 1 101 ? 19.357 16.441 -36.208 1.00 67.38 101 VAL A N 1
ATOM 822 C CA . VAL A 1 101 ? 18.333 16.997 -35.311 1.00 67.38 101 VAL A CA 1
ATOM 823 C C . VAL A 1 101 ? 19.023 17.667 -34.111 1.00 67.38 101 VAL A C 1
ATOM 825 O O . VAL A 1 101 ? 19.676 16.968 -33.325 1.00 67.38 101 VAL A O 1
ATOM 828 N N . PRO A 1 102 ? 18.884 18.994 -33.912 1.00 76.25 102 PRO A N 1
ATOM 829 C CA . PRO A 1 102 ? 19.437 19.669 -32.742 1.00 76.25 102 PRO A CA 1
ATOM 830 C C . PRO A 1 102 ? 18.883 19.066 -31.446 1.00 76.25 102 PRO A C 1
ATOM 832 O O . PRO A 1 102 ? 17.716 18.688 -31.375 1.00 76.25 102 PRO A O 1
ATOM 835 N N . ASN A 1 103 ? 19.709 18.980 -30.400 1.00 77.81 103 ASN A N 1
ATOM 836 C CA . ASN A 1 103 ? 19.311 18.477 -29.076 1.00 77.81 103 ASN A CA 1
ATOM 837 C C . ASN A 1 103 ? 18.756 17.036 -29.056 1.00 77.81 103 ASN A C 1
ATOM 839 O O . ASN A 1 103 ? 18.072 16.655 -28.105 1.00 77.81 103 ASN A O 1
ATOM 843 N N . ARG A 1 104 ? 19.081 16.192 -30.049 1.00 73.75 104 ARG A N 1
ATOM 844 C CA . ARG A 1 104 ? 18.596 14.799 -30.132 1.00 73.75 104 ARG A CA 1
ATOM 845 C C . ARG A 1 104 ? 18.849 13.982 -28.863 1.00 73.75 104 ARG A C 1
ATOM 847 O O . ARG A 1 104 ? 17.996 13.190 -28.478 1.00 73.75 104 ARG A O 1
ATOM 854 N N . GLY A 1 105 ? 19.986 14.185 -28.194 1.00 77.12 105 GLY A N 1
ATOM 855 C CA . GLY A 1 105 ? 20.282 13.532 -26.915 1.00 77.12 105 GLY A CA 1
ATOM 856 C C . GLY A 1 105 ? 19.231 13.833 -25.840 1.00 77.12 105 GLY A C 1
ATOM 857 O O . GLY A 1 105 ? 18.727 12.910 -25.207 1.00 77.12 105 GLY A O 1
ATOM 858 N N . LEU A 1 106 ? 18.841 15.105 -25.705 1.00 76.12 106 LEU A N 1
ATOM 859 C CA . LEU A 1 106 ? 17.802 15.546 -24.774 1.00 76.12 106 LEU A CA 1
ATOM 860 C C . LEU A 1 106 ? 16.418 15.038 -25.196 1.00 76.12 106 LEU A C 1
ATOM 862 O O . LEU A 1 106 ? 15.674 14.542 -24.360 1.00 76.12 106 LEU A O 1
ATOM 866 N N . ILE A 1 107 ? 16.091 15.101 -26.490 1.00 73.06 107 ILE A N 1
ATOM 867 C CA . ILE A 1 107 ? 14.816 14.592 -27.022 1.00 73.06 107 ILE A CA 1
ATOM 868 C C . ILE A 1 107 ? 14.659 13.102 -26.696 1.00 73.06 107 ILE A C 1
ATOM 870 O O . ILE A 1 107 ? 13.618 12.678 -26.200 1.00 73.06 107 ILE A O 1
ATOM 874 N N . MET A 1 108 ? 15.708 12.309 -26.916 1.00 77.69 108 MET A N 1
ATOM 875 C CA . MET A 1 108 ? 15.687 10.878 -26.616 1.00 77.69 108 MET A CA 1
ATOM 876 C C . MET A 1 108 ? 15.613 10.595 -25.111 1.00 77.69 108 MET A C 1
ATOM 878 O O . MET A 1 108 ? 14.959 9.638 -24.707 1.00 77.69 108 MET A O 1
ATOM 882 N N . GLU A 1 109 ? 16.243 11.423 -24.275 1.00 79.44 109 GLU A N 1
ATOM 883 C CA . GLU A 1 109 ? 16.134 11.330 -22.815 1.00 79.44 109 GLU A CA 1
ATOM 884 C C . GLU A 1 109 ? 14.705 11.608 -22.326 1.00 79.44 109 GLU A C 1
ATOM 886 O O . GLU A 1 109 ? 14.179 10.871 -21.488 1.00 79.44 109 GLU A O 1
ATOM 891 N N . VAL A 1 110 ? 14.059 12.635 -22.885 1.00 72.38 110 VAL A N 1
ATOM 892 C CA . VAL A 1 110 ? 12.666 12.990 -22.586 1.00 72.38 110 VAL A CA 1
ATOM 893 C C . VAL A 1 110 ? 11.726 11.871 -23.022 1.00 72.38 110 VAL A C 1
ATOM 895 O O . VAL A 1 110 ? 10.902 11.438 -22.222 1.00 72.38 110 VAL A O 1
ATOM 898 N N . ILE A 1 111 ? 11.883 11.346 -24.242 1.00 73.81 111 ILE A N 1
ATOM 899 C CA . ILE A 1 111 ? 11.065 10.232 -24.746 1.00 73.81 111 ILE A CA 1
ATOM 900 C C . ILE A 1 111 ? 11.238 8.994 -23.866 1.00 73.81 111 ILE A C 1
ATOM 902 O O . ILE A 1 111 ? 10.248 8.414 -23.436 1.00 73.81 111 ILE A O 1
ATOM 906 N N . ALA A 1 112 ? 12.475 8.599 -23.555 1.00 77.81 112 ALA A N 1
ATOM 907 C CA . ALA A 1 112 ? 12.724 7.424 -22.726 1.00 77.81 112 ALA A CA 1
ATOM 908 C C . ALA A 1 112 ? 12.121 7.576 -21.320 1.00 77.81 112 ALA A C 1
ATOM 910 O O . ALA A 1 112 ? 11.508 6.643 -20.807 1.00 77.81 112 ALA A O 1
ATOM 911 N N . SER A 1 113 ? 12.229 8.767 -20.726 1.00 77.75 113 SER A N 1
ATOM 912 C CA . SER A 1 113 ? 11.634 9.065 -19.419 1.00 77.75 113 SER A CA 1
ATOM 913 C C . SER A 1 113 ? 10.103 9.064 -19.464 1.00 77.75 113 SER A C 1
ATOM 915 O O . SER A 1 113 ? 9.469 8.512 -18.570 1.00 77.75 113 SER A O 1
ATOM 917 N N . ALA A 1 114 ? 9.507 9.629 -20.518 1.00 73.06 114 ALA A N 1
ATOM 918 C CA . ALA A 1 114 ? 8.061 9.653 -20.710 1.00 73.06 114 ALA A CA 1
ATOM 919 C C . ALA A 1 114 ? 7.489 8.249 -20.952 1.00 73.06 114 ALA A C 1
ATOM 921 O O . ALA A 1 114 ? 6.438 7.926 -20.416 1.00 73.06 114 ALA A O 1
ATOM 922 N N . VAL A 1 115 ? 8.190 7.400 -21.711 1.00 74.69 115 VAL A N 1
ATOM 923 C CA . VAL A 1 115 ? 7.790 6.006 -21.958 1.00 74.69 115 VAL A CA 1
ATOM 924 C C . VAL A 1 115 ? 7.830 5.190 -20.670 1.00 74.69 115 VAL A C 1
ATOM 926 O O . VAL A 1 115 ? 6.870 4.485 -20.380 1.00 74.69 115 VAL A O 1
ATOM 929 N N . ILE A 1 116 ? 8.897 5.312 -19.872 1.00 73.69 116 ILE A N 1
ATOM 930 C CA . ILE A 1 116 ? 8.963 4.655 -18.558 1.00 73.69 116 ILE A CA 1
ATOM 931 C C . ILE A 1 116 ? 7.803 5.145 -17.686 1.00 73.69 116 ILE A C 1
ATOM 933 O O . ILE A 1 116 ? 7.041 4.324 -17.190 1.00 73.69 116 ILE A O 1
ATOM 937 N N . GLY A 1 117 ? 7.590 6.464 -17.600 1.00 70.06 117 GLY A N 1
ATOM 938 C CA . GLY A 1 117 ? 6.459 7.044 -16.874 1.00 70.06 117 GLY A CA 1
ATOM 939 C C . GLY A 1 117 ? 5.096 6.535 -17.359 1.00 70.06 117 GLY A C 1
ATOM 940 O O . GLY A 1 117 ? 4.259 6.180 -16.544 1.00 70.06 117 GLY A O 1
ATOM 941 N N . ALA A 1 118 ? 4.876 6.398 -18.664 1.00 67.81 118 ALA A N 1
ATOM 942 C CA . ALA A 1 118 ? 3.624 5.868 -19.206 1.00 67.81 118 ALA A CA 1
ATOM 943 C C . ALA A 1 118 ? 3.379 4.391 -18.840 1.00 67.81 118 ALA A C 1
ATOM 945 O O . ALA A 1 118 ? 2.232 3.966 -18.760 1.00 67.81 118 ALA A O 1
ATOM 946 N N . TYR A 1 119 ? 4.436 3.608 -18.604 1.00 65.06 119 TYR A N 1
ATOM 947 C CA . TYR A 1 119 ? 4.317 2.234 -18.107 1.00 65.06 119 TYR A CA 1
ATOM 948 C C . TYR A 1 119 ? 4.189 2.153 -16.586 1.00 65.06 119 TYR A C 1
ATOM 950 O O . TYR A 1 119 ? 3.619 1.196 -16.073 1.00 65.06 119 TYR A O 1
ATOM 958 N N . THR A 1 120 ? 4.722 3.137 -15.859 1.00 58.62 120 THR A N 1
ATOM 959 C CA . THR A 1 120 ? 4.635 3.181 -14.393 1.00 58.62 120 THR A CA 1
ATOM 960 C C . THR A 1 120 ? 3.330 3.827 -13.905 1.00 58.62 120 THR A C 1
ATOM 962 O O . THR A 1 120 ? 2.912 3.546 -12.786 1.00 58.62 120 THR A O 1
ATOM 965 N N . TYR A 1 121 ? 2.666 4.651 -14.728 1.00 57.97 121 TYR A N 1
ATOM 966 C CA . TYR A 1 121 ? 1.458 5.412 -14.387 1.00 57.97 121 TYR A CA 1
ATOM 967 C C . TYR A 1 121 ? 0.302 5.121 -15.361 1.00 57.97 121 TYR A C 1
ATOM 969 O O . TYR A 1 121 ? 0.449 5.281 -16.570 1.00 57.97 121 TYR A O 1
ATOM 977 N N . VAL A 1 122 ? -0.874 4.760 -14.841 1.00 55.34 122 VAL A N 1
ATOM 978 C CA . VAL A 1 122 ? -2.112 4.564 -15.616 1.00 55.34 122 VAL A CA 1
ATOM 979 C C . VAL A 1 122 ? -2.984 5.821 -15.524 1.00 55.34 122 VAL A C 1
ATOM 981 O O . VAL A 1 122 ? -3.089 6.451 -14.470 1.00 55.34 122 VAL A O 1
ATOM 984 N N . LEU A 1 123 ? -3.621 6.196 -16.637 1.00 40.66 123 LEU A N 1
ATOM 985 C CA . LEU A 1 123 ? -4.613 7.271 -16.681 1.00 40.66 123 LEU A CA 1
ATOM 986 C C . LEU A 1 123 ? -5.930 6.784 -16.049 1.00 40.66 123 LEU A C 1
ATOM 988 O O . LEU A 1 123 ? -6.591 5.900 -16.598 1.00 40.66 123 LEU A O 1
ATOM 992 N N . VAL A 1 124 ? -6.325 7.370 -14.916 1.00 42.47 124 VAL A N 1
ATOM 993 C CA . VAL A 1 124 ? -7.633 7.147 -14.280 1.00 42.47 124 VAL A CA 1
ATOM 994 C C . VAL A 1 124 ? -8.401 8.468 -14.303 1.00 42.47 124 VAL A C 1
ATOM 996 O O . VAL A 1 124 ? -8.123 9.376 -13.520 1.00 42.47 124 VAL A O 1
ATOM 999 N N . GLY A 1 125 ? -9.364 8.591 -15.221 1.00 44.16 125 GLY A N 1
ATOM 1000 C CA . GLY A 1 125 ? -10.063 9.859 -15.459 1.00 44.16 125 GLY A CA 1
ATOM 1001 C C . GLY A 1 125 ? -9.120 10.911 -16.056 1.00 44.16 125 GLY A C 1
ATOM 1002 O O . GLY A 1 125 ? -8.498 10.649 -17.081 1.00 44.16 125 GLY A O 1
ATOM 1003 N N . ASP A 1 126 ? -8.984 12.066 -15.398 1.00 29.61 126 ASP A N 1
ATOM 1004 C CA . ASP A 1 126 ? -8.165 13.201 -15.865 1.00 29.61 126 ASP A CA 1
ATOM 1005 C C . ASP A 1 126 ? -6.762 13.272 -15.215 1.00 29.61 126 ASP A C 1
ATOM 1007 O O . ASP A 1 126 ? -6.062 14.278 -15.350 1.00 29.61 126 ASP A O 1
ATOM 1011 N N . TYR A 1 127 ? -6.327 12.224 -14.499 1.00 31.19 127 TYR A N 1
ATOM 1012 C CA . TYR A 1 127 ? -5.043 12.200 -13.783 1.00 31.19 127 TYR A CA 1
ATOM 1013 C C . TYR A 1 127 ? -4.244 10.911 -14.029 1.00 31.19 127 TYR A C 1
ATOM 1015 O O . TYR A 1 127 ? -4.801 9.820 -14.159 1.00 31.19 127 TYR A O 1
ATOM 1023 N N . TYR A 1 128 ? -2.913 11.047 -14.052 1.00 42.72 128 TYR A N 1
ATOM 1024 C CA . TYR A 1 128 ? -1.965 9.929 -14.066 1.00 42.72 128 TYR A CA 1
ATOM 1025 C C . TYR A 1 128 ? -1.680 9.479 -12.633 1.00 42.72 128 TYR A C 1
ATOM 1027 O O . TYR A 1 128 ? -1.199 10.270 -11.820 1.00 42.72 128 TYR A O 1
ATOM 1035 N N . VAL A 1 129 ? -1.946 8.212 -12.326 1.00 48.12 129 VAL A N 1
ATOM 1036 C CA . VAL A 1 129 ? -1.672 7.608 -11.016 1.00 48.12 129 VAL A CA 1
ATOM 1037 C C . VAL A 1 129 ? -0.729 6.424 -11.241 1.00 48.12 129 VAL A C 1
ATOM 1039 O O . VAL A 1 129 ? -0.954 5.683 -12.200 1.00 48.12 129 VAL A O 1
ATOM 1042 N N . PRO A 1 130 ? 0.329 6.219 -10.425 1.00 48.38 130 PRO A N 1
ATOM 1043 C CA . PRO A 1 130 ? 1.077 4.964 -10.465 1.00 48.38 130 PRO A CA 1
ATOM 1044 C C . PRO A 1 130 ? 0.081 3.813 -10.338 1.00 48.38 130 PRO A C 1
ATOM 1046 O O . PRO A 1 130 ? -0.870 3.971 -9.573 1.00 48.38 130 PRO A O 1
ATOM 1049 N N . ASP A 1 131 ? 0.241 2.700 -11.062 1.00 47.03 131 ASP A N 1
ATOM 1050 C CA . ASP A 1 131 ? -0.633 1.527 -10.882 1.00 47.03 131 ASP A CA 1
ATOM 1051 C C . ASP A 1 131 ? -0.450 0.975 -9.455 1.00 47.03 131 ASP A C 1
ATOM 1053 O O . ASP A 1 131 ? 0.353 0.087 -9.174 1.00 47.03 131 ASP A O 1
ATOM 1057 N N . LEU A 1 132 ? -1.164 1.600 -8.521 1.00 49.00 132 LEU A N 1
ATOM 1058 C CA . LEU A 1 132 ? -1.328 1.260 -7.126 1.00 49.00 132 LEU A CA 1
ATOM 1059 C C . LEU A 1 132 ? -2.219 0.026 -7.098 1.00 49.00 132 LEU A C 1
ATOM 1061 O O . LEU A 1 132 ? -3.341 0.055 -6.593 1.00 49.00 132 LEU A O 1
ATOM 106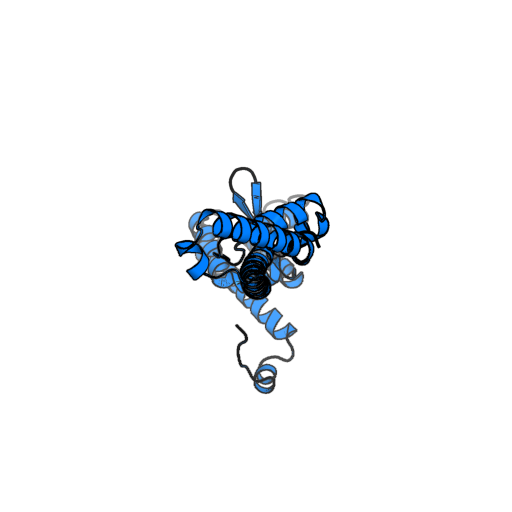5 N N . LYS A 1 133 ? -1.685 -1.109 -7.545 1.00 43.59 133 LYS A N 1
ATOM 1066 C CA . LYS A 1 133 ? -2.019 -2.357 -6.872 1.00 43.59 133 LYS A CA 1
ATOM 1067 C C . LYS A 1 133 ? -1.359 -2.312 -5.503 1.00 43.59 133 LYS A C 1
ATOM 1069 O O . LYS A 1 133 ? -0.389 -3.012 -5.227 1.00 43.59 133 LYS A O 1
ATOM 1074 N N . LEU A 1 134 ? -1.914 -1.456 -4.641 1.00 46.41 134 LEU A N 1
ATOM 1075 C CA . LEU A 1 134 ? -1.923 -1.724 -3.217 1.00 46.41 134 LEU A CA 1
ATOM 1076 C C . LEU A 1 134 ? -2.337 -3.192 -3.093 1.00 46.41 134 LEU A C 1
ATOM 1078 O O . LEU A 1 134 ? -3.271 -3.587 -3.806 1.00 46.41 134 LEU A O 1
ATOM 1082 N N . PRO A 1 135 ? -1.652 -4.018 -2.284 1.00 46.91 135 PRO A N 1
ATOM 1083 C CA . PRO A 1 135 ? -2.184 -5.336 -1.976 1.00 46.91 135 PRO A CA 1
ATOM 1084 C C . PRO A 1 135 ? -3.654 -5.120 -1.626 1.00 46.91 135 PRO A C 1
ATOM 1086 O O . PRO A 1 135 ? -3.952 -4.258 -0.799 1.00 46.91 135 PRO A O 1
ATOM 1089 N N . GLU A 1 136 ? -4.563 -5.770 -2.363 1.00 49.22 136 GLU A N 1
ATOM 1090 C CA . GLU A 1 136 ? -5.997 -5.629 -2.130 1.00 49.22 136 GLU A CA 1
ATOM 1091 C C . GLU A 1 136 ? -6.275 -6.189 -0.736 1.00 49.22 136 GLU A C 1
ATOM 1093 O O . GLU A 1 136 ? -6.591 -7.362 -0.548 1.00 49.22 136 GLU A O 1
ATOM 1098 N N . GLU A 1 137 ? -6.104 -5.347 0.270 1.00 58.69 137 GLU A N 1
ATOM 1099 C CA . GLU A 1 137 ? -6.536 -5.600 1.619 1.00 58.69 137 GLU A CA 1
ATOM 1100 C C . GLU A 1 137 ? -8.055 -5.449 1.567 1.00 58.69 137 GLU A C 1
ATOM 1102 O O . GLU A 1 137 ? -8.603 -4.353 1.574 1.00 58.69 137 GLU A O 1
ATOM 1107 N N . ARG A 1 138 ? -8.749 -6.573 1.384 1.00 59.69 138 ARG A N 1
ATOM 1108 C CA . ARG A 1 138 ? -10.206 -6.612 1.170 1.00 59.69 138 ARG A CA 1
ATOM 1109 C C . ARG A 1 138 ? -11.000 -6.524 2.474 1.00 59.69 138 ARG A C 1
ATOM 1111 O O . ARG A 1 138 ? -12.230 -6.583 2.443 1.00 59.69 138 ARG A O 1
ATOM 1118 N N . ARG A 1 139 ? -10.318 -6.438 3.621 1.00 79.50 139 ARG A N 1
ATOM 1119 C CA . ARG A 1 139 ? -10.970 -6.385 4.931 1.00 79.50 139 ARG A CA 1
ATOM 1120 C C . ARG A 1 139 ? -11.799 -5.102 5.054 1.00 79.50 139 ARG A C 1
ATOM 1122 O O . ARG A 1 139 ? -11.283 -4.013 4.826 1.00 79.50 139 ARG A O 1
ATOM 1129 N N . PRO A 1 140 ? -13.090 -5.189 5.401 1.00 75.56 140 PRO A N 1
ATOM 1130 C CA . PRO A 1 140 ? -13.921 -4.002 5.516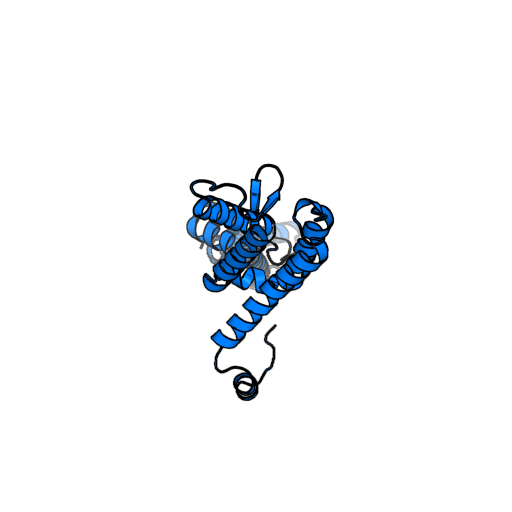 1.00 75.56 140 PRO A CA 1
ATOM 1131 C C . PRO A 1 140 ? -13.439 -3.116 6.669 1.00 75.56 140 PRO A C 1
ATOM 1133 O O . PRO A 1 140 ? -13.293 -3.573 7.802 1.00 75.56 140 PRO A O 1
ATOM 1136 N N . ILE A 1 141 ? -13.264 -1.819 6.405 1.00 80.12 141 ILE A N 1
ATOM 1137 C CA . ILE A 1 141 ? -12.966 -0.851 7.461 1.00 80.12 141 ILE A CA 1
ATOM 1138 C C . ILE A 1 141 ? -14.253 -0.559 8.251 1.00 80.12 141 ILE A C 1
ATOM 1140 O O . ILE A 1 141 ? -15.186 0.108 7.780 1.00 80.12 141 ILE A O 1
ATOM 1144 N N . GLY A 1 142 ? -14.304 -1.075 9.478 1.00 87.88 142 GLY A N 1
ATOM 1145 C CA . GLY A 1 142 ? -15.394 -0.843 10.422 1.00 87.88 142 GLY A CA 1
ATOM 1146 C C . GLY A 1 142 ? -15.455 0.594 10.956 1.00 87.88 142 GLY A C 1
ATOM 1147 O O . GLY A 1 142 ? -14.836 1.524 10.431 1.00 87.88 142 GLY A O 1
ATOM 1148 N N . HIS A 1 143 ? -16.273 0.801 11.988 1.00 92.00 143 HIS A N 1
ATOM 1149 C CA . HIS A 1 143 ? -16.484 2.120 12.596 1.00 92.00 143 HIS A CA 1
ATOM 1150 C C . HIS A 1 143 ? -15.184 2.713 13.165 1.00 92.00 143 HIS A C 1
ATOM 1152 O O . HIS A 1 143 ? -14.850 3.860 12.864 1.00 92.00 143 HIS A O 1
ATOM 1158 N N . TRP A 1 144 ? -14.435 1.916 13.930 1.00 94.12 144 TRP A N 1
ATOM 1159 C CA . TRP A 1 144 ? -13.216 2.342 14.618 1.00 94.12 144 TRP A CA 1
ATOM 1160 C C . TRP A 1 144 ? -12.100 2.710 13.652 1.00 94.12 144 TRP A C 1
ATOM 1162 O O . TRP A 1 144 ? -11.476 3.760 13.801 1.00 94.12 144 TRP A O 1
ATOM 1172 N N . GLY A 1 145 ? -11.912 1.901 12.608 1.00 92.69 145 GLY A N 1
ATOM 1173 C CA . GLY A 1 145 ? -10.926 2.198 11.577 1.00 92.69 145 GLY A CA 1
ATOM 1174 C C . GLY A 1 145 ? -11.226 3.515 10.854 1.00 92.69 145 GLY A C 1
ATOM 1175 O O . GLY A 1 145 ? -10.348 4.364 10.723 1.00 92.69 145 GLY A O 1
ATOM 1176 N N . ARG A 1 146 ? -12.487 3.753 10.464 1.00 91.06 146 ARG A N 1
ATOM 1177 C CA . ARG A 1 146 ? -12.885 5.026 9.834 1.00 91.06 146 ARG A CA 1
ATOM 1178 C C . ARG A 1 146 ? -12.648 6.223 10.750 1.00 91.06 146 ARG A C 1
ATOM 1180 O O . ARG A 1 146 ? -12.172 7.256 10.285 1.00 91.06 146 ARG A O 1
ATOM 1187 N N . LEU A 1 147 ? -12.946 6.075 12.039 1.00 93.75 147 LEU A N 1
ATOM 1188 C CA . LEU A 1 147 ? -12.736 7.131 13.023 1.00 93.75 147 LEU A CA 1
ATOM 1189 C C . LEU A 1 147 ? -11.244 7.470 13.175 1.00 93.75 147 LEU A C 1
ATOM 1191 O O . LEU A 1 147 ? -10.874 8.643 13.112 1.00 93.75 147 LEU A O 1
ATOM 1195 N N . HIS A 1 148 ? -10.383 6.454 13.284 1.00 94.56 148 HIS A N 1
ATOM 1196 C CA . HIS A 1 148 ? -8.936 6.652 13.370 1.00 94.56 148 HIS A CA 1
ATOM 1197 C C . HIS A 1 148 ? -8.361 7.243 12.078 1.00 94.56 148 HIS A C 1
ATOM 1199 O O . HIS A 1 148 ? -7.561 8.174 12.119 1.00 94.56 148 HIS A O 1
ATOM 1205 N N . GLN A 1 149 ? -8.830 6.786 10.915 1.00 90.00 149 GLN A N 1
ATOM 1206 C CA . GLN A 1 149 ? -8.436 7.348 9.625 1.00 90.00 149 GLN A CA 1
ATOM 1207 C C . GLN A 1 149 ? -8.779 8.844 9.525 1.00 90.00 149 GLN A C 1
ATOM 1209 O O . GLN A 1 149 ? -7.953 9.639 9.070 1.00 90.00 149 GLN A O 1
ATOM 1214 N N . SER A 1 150 ? -9.977 9.252 9.962 1.00 91.00 150 SER A N 1
ATOM 1215 C CA . SER A 1 150 ? -10.359 10.668 10.023 1.00 91.00 150 SER A CA 1
ATOM 1216 C C . SER A 1 150 ? -9.464 11.463 10.971 1.00 91.00 150 SER A C 1
ATOM 1218 O O . SER A 1 150 ? -9.040 12.565 10.620 1.00 91.00 150 SER A O 1
ATOM 1220 N N . TYR A 1 151 ? -9.132 10.900 12.133 1.00 93.56 151 TYR A N 1
ATOM 1221 C CA . TYR A 1 151 ? -8.220 11.530 13.081 1.00 93.56 151 TYR A CA 1
ATOM 1222 C C . TYR A 1 151 ? -6.814 11.716 12.491 1.00 93.56 151 TYR A C 1
ATOM 1224 O O . TYR A 1 151 ? -6.293 12.830 12.521 1.00 93.56 151 TYR A O 1
ATOM 1232 N N . LEU A 1 152 ? -6.234 10.683 11.868 1.00 88.88 152 LEU A N 1
ATOM 1233 C CA . LEU A 1 152 ? -4.934 10.778 11.196 1.00 88.88 152 LEU A CA 1
ATOM 1234 C C . LEU A 1 152 ? -4.936 11.877 10.130 1.00 88.88 152 LEU A C 1
ATOM 1236 O O . LEU A 1 152 ? -4.022 12.696 10.080 1.00 88.88 152 LEU A O 1
ATOM 1240 N N . LYS A 1 153 ? -5.994 11.952 9.318 1.00 80.88 153 LYS A N 1
ATOM 1241 C CA . LYS A 1 153 ? -6.120 12.968 8.268 1.00 80.88 153 LYS A CA 1
ATOM 1242 C C . LYS A 1 153 ? -6.181 14.397 8.821 1.00 80.88 153 LYS A C 1
ATOM 1244 O O . LYS A 1 153 ? -5.612 15.300 8.215 1.00 80.88 153 LYS A O 1
ATOM 1249 N N . LEU A 1 154 ? -6.884 14.611 9.934 1.00 86.94 154 LEU A N 1
ATOM 1250 C CA . LEU A 1 154 ? -7.109 15.942 10.511 1.00 86.94 154 LEU A CA 1
ATOM 1251 C C . LEU A 1 154 ? -5.972 16.402 11.429 1.00 86.94 154 LEU A C 1
ATOM 1253 O O . LEU A 1 154 ? -5.618 17.578 11.421 1.00 86.94 154 LEU A O 1
ATOM 1257 N N . HIS A 1 155 ? -5.401 15.488 12.211 1.00 91.31 155 HIS A N 1
ATOM 1258 C CA . HIS A 1 155 ? -4.475 15.817 13.296 1.00 91.31 155 HIS A CA 1
ATOM 1259 C C . HIS A 1 155 ? -3.041 15.338 13.042 1.00 91.31 155 HIS A C 1
ATOM 1261 O O . HIS A 1 155 ? -2.113 15.870 13.649 1.00 91.31 155 HIS A O 1
ATOM 1267 N N . ARG A 1 156 ? -2.828 14.367 12.138 1.00 85.38 156 ARG A N 1
ATOM 1268 C CA . ARG A 1 156 ? -1.501 13.809 11.803 1.00 85.38 156 ARG A CA 1
ATOM 1269 C C . ARG A 1 156 ? -1.276 13.674 10.288 1.00 85.38 156 ARG A C 1
ATOM 1271 O O . ARG A 1 156 ? -0.948 12.587 9.808 1.00 85.38 156 ARG A O 1
ATOM 1278 N N . PRO A 1 157 ? -1.397 14.768 9.513 1.00 76.25 157 PRO A N 1
ATOM 1279 C CA . PRO A 1 157 ? -1.364 14.711 8.052 1.00 76.25 157 PRO A CA 1
ATOM 1280 C C . PRO A 1 157 ? -0.043 14.170 7.481 1.00 76.25 157 PRO A C 1
ATOM 1282 O O . PRO A 1 157 ? -0.056 13.536 6.432 1.00 76.25 157 PRO A O 1
ATOM 1285 N N . MET A 1 158 ? 1.091 14.375 8.165 1.00 74.31 158 MET A N 1
ATOM 1286 C CA . MET A 1 158 ? 2.386 13.822 7.739 1.00 74.31 158 MET A CA 1
ATOM 1287 C C . MET A 1 158 ? 2.393 12.289 7.781 1.00 74.31 158 MET A C 1
ATOM 1289 O O . MET A 1 158 ? 2.679 11.662 6.767 1.00 74.31 158 MET A O 1
ATOM 1293 N N . LEU A 1 159 ? 1.995 11.700 8.913 1.00 79.38 159 LEU A N 1
ATOM 1294 C CA . LEU A 1 159 ? 1.886 10.248 9.074 1.00 79.38 159 LEU A CA 1
ATOM 1295 C C . LEU A 1 159 ? 0.822 9.663 8.138 1.00 79.38 159 LEU A C 1
ATOM 1297 O O . LEU A 1 159 ? 1.037 8.633 7.512 1.00 79.38 159 LEU A O 1
ATOM 1301 N N . TYR A 1 160 ? -0.318 10.341 7.997 1.00 73.12 160 TYR A N 1
ATOM 1302 C CA . TYR A 1 160 ? -1.361 9.932 7.059 1.00 73.12 160 TYR A CA 1
ATOM 1303 C C . TYR A 1 160 ? -0.832 9.847 5.618 1.00 73.12 160 TYR A C 1
ATOM 1305 O O . TYR A 1 160 ? -1.064 8.854 4.931 1.00 73.12 160 TYR A O 1
ATOM 1313 N N . ASN A 1 161 ? -0.076 10.855 5.176 1.00 58.81 161 ASN A N 1
ATOM 1314 C CA . ASN A 1 161 ? 0.533 10.859 3.848 1.00 58.81 161 ASN A CA 1
ATOM 1315 C C . ASN A 1 161 ? 1.622 9.788 3.706 1.00 58.81 161 ASN A C 1
ATOM 1317 O O . ASN A 1 161 ? 1.671 9.125 2.677 1.00 58.81 161 ASN A O 1
ATOM 1321 N N . GLU A 1 162 ? 2.452 9.565 4.724 1.00 71.06 162 GLU A N 1
ATOM 1322 C CA . GLU A 1 162 ? 3.441 8.478 4.736 1.00 71.06 162 GLU A CA 1
ATOM 1323 C C . GLU A 1 162 ? 2.778 7.097 4.579 1.00 71.06 162 GLU A C 1
ATOM 1325 O O . GLU A 1 162 ? 3.211 6.277 3.766 1.00 71.06 162 GLU A O 1
ATOM 1330 N N . LEU A 1 163 ? 1.674 6.851 5.290 1.00 74.44 163 LEU A N 1
ATOM 1331 C CA . LEU A 1 163 ? 0.907 5.604 5.207 1.00 74.44 163 LEU A CA 1
ATOM 1332 C C . LEU A 1 163 ? 0.228 5.416 3.842 1.00 74.44 163 LEU A C 1
ATOM 1334 O O . LEU A 1 163 ? 0.128 4.292 3.350 1.00 74.44 163 LEU A O 1
ATOM 1338 N N . ILE A 1 164 ? -0.220 6.505 3.209 1.00 70.81 164 ILE A N 1
ATOM 1339 C CA . ILE A 1 164 ? -0.727 6.475 1.829 1.00 70.81 164 ILE A CA 1
ATOM 1340 C C . ILE A 1 164 ? 0.393 6.144 0.846 1.00 70.81 164 ILE A C 1
ATOM 1342 O O . ILE A 1 164 ? 0.224 5.259 0.012 1.00 70.81 164 ILE A O 1
ATOM 1346 N N . LEU A 1 165 ? 1.527 6.840 0.938 1.00 57.00 165 LEU A N 1
ATOM 1347 C CA . LEU A 1 165 ? 2.641 6.699 -0.003 1.00 57.00 165 LEU A CA 1
ATOM 1348 C C . LEU A 1 165 ? 3.318 5.329 0.102 1.00 57.00 165 LEU A C 1
ATOM 1350 O O . LEU A 1 165 ? 3.749 4.779 -0.905 1.00 57.00 165 LEU A O 1
ATOM 1354 N N . SER A 1 166 ? 3.370 4.761 1.306 1.00 62.84 166 SER A N 1
ATOM 1355 C CA . SER A 1 166 ? 3.834 3.388 1.54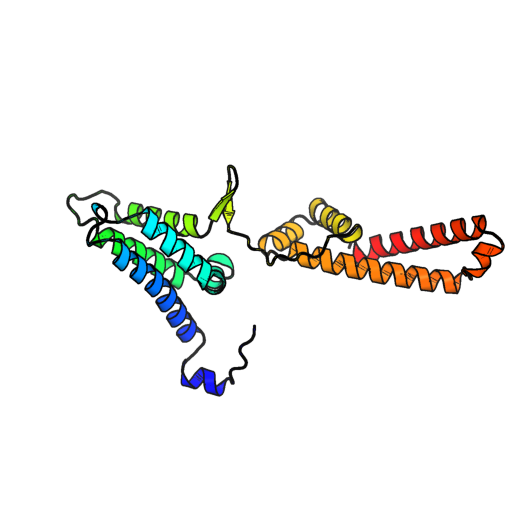6 1.00 62.84 166 SER A CA 1
ATOM 1356 C C . SER A 1 166 ? 2.800 2.320 1.180 1.00 62.84 166 SER A C 1
ATOM 1358 O O . SER A 1 166 ? 3.125 1.135 1.166 1.00 62.84 166 SER A O 1
ATOM 1360 N N . GLY A 1 167 ? 1.551 2.715 0.921 1.00 66.94 167 GLY A N 1
ATOM 1361 C CA . GLY A 1 167 ? 0.454 1.803 0.625 1.00 66.94 167 GLY A CA 1
ATOM 1362 C C . GLY A 1 167 ? -0.035 0.953 1.801 1.00 66.94 167 GLY A C 1
ATOM 1363 O O . GLY A 1 167 ? -0.749 -0.027 1.606 1.00 66.94 167 GLY A O 1
ATOM 1364 N N . SER A 1 168 ? 0.329 1.324 3.027 1.00 78.94 168 SER A N 1
ATOM 1365 C CA . SER A 1 168 ? 0.035 0.566 4.249 1.00 78.94 168 SER A CA 1
ATOM 1366 C C . SER A 1 168 ? -1.198 1.064 5.009 1.00 78.94 168 SER A C 1
ATOM 1368 O O . SER A 1 168 ? -1.671 0.378 5.916 1.00 78.94 168 SER A O 1
ATOM 1370 N N . LEU A 1 169 ? -1.751 2.230 4.638 1.00 84.31 169 LEU A N 1
ATOM 1371 C CA . LEU A 1 169 ? -2.862 2.869 5.357 1.00 84.31 169 LEU A CA 1
ATOM 1372 C C . LEU A 1 169 ? -4.035 1.913 5.598 1.00 84.31 169 LEU A C 1
ATOM 1374 O O . LEU A 1 169 ? -4.566 1.859 6.704 1.00 84.31 169 LEU A O 1
ATOM 1378 N N . HIS A 1 170 ? -4.444 1.171 4.570 1.00 83.00 170 HIS A N 1
ATOM 1379 C CA . HIS A 1 170 ? -5.604 0.294 4.671 1.00 83.00 170 HIS A CA 1
ATOM 1380 C C . HIS A 1 170 ? -5.371 -0.847 5.670 1.00 83.00 170 HIS A C 1
ATOM 1382 O O . HIS A 1 170 ? -6.227 -1.096 6.514 1.00 83.00 170 HIS A O 1
ATOM 1388 N N . THR A 1 171 ? -4.205 -1.497 5.624 1.00 85.81 171 THR A N 1
ATOM 1389 C CA . THR A 1 171 ? -3.833 -2.564 6.564 1.00 85.81 171 THR A CA 1
ATOM 1390 C C . THR A 1 171 ? -3.779 -2.047 7.997 1.00 85.81 171 THR A C 1
ATOM 1392 O O . THR A 1 171 ? -4.424 -2.621 8.866 1.00 85.81 171 THR A O 1
ATOM 1395 N N . VAL A 1 172 ? -3.116 -0.910 8.237 1.00 89.25 172 VAL A N 1
ATOM 1396 C CA . VAL A 1 172 ? -3.023 -0.306 9.580 1.00 89.25 172 VAL A CA 1
ATOM 1397 C C . VAL A 1 172 ? -4.408 0.002 10.149 1.00 89.25 172 VAL A C 1
ATOM 1399 O O . VAL A 1 172 ? -4.703 -0.305 11.302 1.00 89.25 172 VAL A O 1
ATOM 1402 N N . VAL A 1 173 ? -5.280 0.594 9.333 1.00 91.12 173 VAL A N 1
ATOM 1403 C CA . VAL A 1 173 ? -6.631 0.969 9.755 1.00 91.12 173 VAL A CA 1
ATOM 1404 C C . VAL A 1 173 ? -7.531 -0.262 9.956 1.00 91.12 173 VAL A C 1
ATOM 1406 O O . VAL A 1 173 ? -8.373 -0.256 10.856 1.00 91.12 173 VAL A O 1
ATOM 1409 N N . ALA A 1 174 ? -7.359 -1.316 9.155 1.00 88.38 174 ALA A N 1
ATOM 1410 C CA . ALA A 1 174 ? -8.080 -2.579 9.310 1.00 88.38 174 ALA A CA 1
ATOM 1411 C C . ALA A 1 174 ? -7.653 -3.328 10.584 1.00 88.38 174 ALA A C 1
ATOM 1413 O O . ALA A 1 174 ? -8.515 -3.716 11.373 1.00 88.38 174 ALA A O 1
ATOM 1414 N N . ASP A 1 175 ? -6.347 -3.446 10.832 1.00 91.06 175 ASP A N 1
ATOM 1415 C CA . ASP A 1 175 ? -5.804 -4.091 12.032 1.00 91.06 175 ASP A CA 1
ATOM 1416 C C . ASP A 1 175 ? -6.240 -3.357 13.302 1.00 91.06 175 ASP A C 1
ATOM 1418 O O . ASP A 1 175 ? -6.672 -3.976 14.274 1.00 91.06 175 ASP A O 1
ATOM 1422 N N . LEU A 1 176 ? -6.185 -2.023 13.291 1.00 93.81 176 LEU A N 1
ATOM 1423 C CA . LEU A 1 176 ? -6.656 -1.207 14.406 1.00 93.81 176 LEU A CA 1
ATOM 1424 C C . LEU A 1 176 ? -8.160 -1.372 14.637 1.00 93.81 176 LEU A C 1
ATOM 1426 O O . LEU A 1 176 ? -8.608 -1.383 15.782 1.00 93.81 176 LEU A O 1
ATOM 1430 N N . ASN A 1 177 ? -8.952 -1.517 13.573 1.00 93.75 177 ASN A N 1
ATOM 1431 C CA . ASN A 1 177 ? -10.386 -1.745 13.702 1.00 93.75 177 ASN A CA 1
ATOM 1432 C C . ASN A 1 177 ? -10.702 -3.080 14.393 1.00 93.75 177 ASN A C 1
ATOM 1434 O O . ASN A 1 177 ? -11.579 -3.111 15.256 1.00 93.75 177 ASN A O 1
ATOM 1438 N N . GLU A 1 178 ? -10.005 -4.156 14.024 1.00 92.00 178 GLU A N 1
ATOM 1439 C CA . GLU A 1 178 ? -10.136 -5.467 14.677 1.00 92.00 178 GLU A CA 1
ATOM 1440 C C . GLU A 1 178 ? -9.699 -5.392 16.144 1.00 92.00 178 GLU A C 1
ATOM 1442 O O . GLU A 1 178 ? -10.465 -5.757 17.034 1.00 92.00 178 GLU A O 1
ATOM 1447 N N . GLN A 1 179 ? -8.534 -4.796 16.414 1.00 94.38 179 GLN A N 1
ATOM 1448 C CA . GLN A 1 179 ? -8.034 -4.608 17.779 1.00 94.38 179 GLN A CA 1
ATOM 1449 C C . GLN A 1 179 ? -9.006 -3.807 18.651 1.00 94.38 179 GLN A C 1
ATOM 1451 O O . GLN A 1 179 ? -9.264 -4.177 19.795 1.00 94.38 179 GLN A O 1
ATOM 1456 N N . ALA A 1 180 ? -9.573 -2.722 18.119 1.00 94.62 180 ALA A N 1
ATOM 1457 C CA . ALA A 1 180 ? -10.542 -1.901 18.833 1.00 94.62 180 ALA A CA 1
ATOM 1458 C C . ALA A 1 180 ? -11.847 -2.660 19.115 1.00 94.62 180 ALA A C 1
ATOM 1460 O O . ALA A 1 180 ? -12.397 -2.530 20.209 1.00 94.62 180 ALA A O 1
ATOM 1461 N N . ALA A 1 181 ? -12.330 -3.467 18.165 1.00 93.75 181 ALA A N 1
ATOM 1462 C CA . ALA A 1 181 ? -13.526 -4.286 18.348 1.00 93.75 181 ALA A CA 1
ATOM 1463 C C . ALA A 1 181 ? -13.317 -5.370 19.419 1.00 93.75 181 ALA A C 1
ATOM 1465 O O . ALA A 1 181 ? -14.104 -5.457 20.362 1.00 93.75 181 ALA A O 1
ATOM 1466 N N . ASP A 1 182 ? -12.217 -6.122 19.339 1.00 94.62 182 ASP A N 1
ATOM 1467 C CA . ASP A 1 182 ? -11.886 -7.168 20.312 1.00 94.62 182 ASP A CA 1
ATOM 1468 C C . ASP A 1 182 ? -11.680 -6.589 21.716 1.00 94.62 182 ASP A C 1
ATOM 1470 O O . ASP A 1 182 ? -12.139 -7.139 22.725 1.00 94.62 182 ASP A O 1
ATOM 1474 N N . ARG A 1 183 ? -11.009 -5.434 21.794 1.00 95.44 183 ARG A N 1
ATOM 1475 C CA . ARG A 1 183 ? -10.770 -4.736 23.057 1.00 95.44 183 ARG A CA 1
ATOM 1476 C C . ARG A 1 183 ? -12.070 -4.210 23.662 1.00 95.44 183 ARG A C 1
ATOM 1478 O O . ARG A 1 183 ? -12.248 -4.343 24.874 1.00 95.44 183 ARG A O 1
ATOM 1485 N N . LEU A 1 184 ? -12.973 -3.661 22.848 1.00 96.19 184 LEU A N 1
ATOM 1486 C CA . LEU A 1 184 ? -14.287 -3.191 23.290 1.00 96.19 184 LEU A CA 1
ATOM 1487 C C . LEU A 1 184 ? -15.088 -4.339 23.911 1.00 96.19 184 LEU A C 1
ATOM 1489 O O . LEU A 1 184 ? -15.566 -4.222 25.041 1.00 96.19 184 LEU A O 1
ATOM 1493 N N . ASP A 1 185 ? -15.174 -5.464 23.206 1.00 95.44 185 ASP A N 1
ATOM 1494 C CA . ASP A 1 185 ? -15.882 -6.660 23.660 1.00 95.44 185 ASP A CA 1
ATOM 1495 C C . ASP A 1 185 ? -15.330 -7.193 24.984 1.00 95.44 185 ASP A C 1
ATOM 1497 O O . ASP A 1 185 ? -16.087 -7.613 25.867 1.00 95.44 185 ASP A O 1
ATOM 1501 N N . LEU A 1 186 ? -14.005 -7.176 25.143 1.00 96.62 186 LEU A N 1
ATOM 1502 C CA . LEU A 1 186 ? -13.354 -7.586 26.381 1.00 96.62 186 LEU A CA 1
ATOM 1503 C C . LEU A 1 186 ? -13.709 -6.650 27.544 1.00 96.62 186 LEU A C 1
ATOM 1505 O O . LEU A 1 186 ? -14.059 -7.133 28.623 1.00 96.62 186 LEU A O 1
ATOM 1509 N N . ILE A 1 187 ? -13.643 -5.332 27.333 1.00 96.75 187 ILE A N 1
ATOM 1510 C CA . ILE A 1 187 ? -13.969 -4.334 28.362 1.00 96.75 187 ILE A CA 1
ATOM 1511 C C . ILE A 1 187 ? -15.434 -4.472 28.782 1.00 96.75 187 ILE A C 1
ATOM 1513 O O . ILE A 1 187 ? -15.717 -4.536 29.978 1.00 96.75 187 ILE A O 1
ATOM 1517 N N . ILE A 1 188 ? -16.359 -4.606 27.826 1.00 96.56 188 ILE A N 1
ATOM 1518 C CA . ILE A 1 188 ? -17.786 -4.794 28.119 1.00 96.56 188 ILE A CA 1
ATOM 1519 C C . ILE A 1 188 ? -17.990 -6.029 29.003 1.00 96.56 188 ILE A C 1
ATOM 1521 O O . ILE A 1 188 ? -18.622 -5.924 30.054 1.00 96.56 188 ILE A O 1
ATOM 1525 N N . ARG A 1 189 ? -17.401 -7.182 28.653 1.00 96.12 189 ARG A N 1
ATOM 1526 C CA . ARG A 1 189 ? -17.514 -8.413 29.462 1.00 96.12 189 ARG A CA 1
ATOM 1527 C C . ARG A 1 189 ? -16.956 -8.242 30.875 1.00 96.12 189 ARG A C 1
ATOM 1529 O O . ARG A 1 189 ? -17.541 -8.743 31.837 1.00 96.12 189 ARG A O 1
ATOM 1536 N N . GLN A 1 190 ? -15.829 -7.545 31.013 1.00 95.94 190 GLN A N 1
ATOM 1537 C CA . GLN A 1 190 ? -15.214 -7.273 32.313 1.00 95.94 190 GLN A CA 1
ATOM 1538 C C . GLN A 1 190 ? -16.096 -6.363 33.176 1.00 95.94 190 GLN A C 1
ATOM 1540 O O . GLN A 1 190 ? -16.313 -6.663 34.351 1.00 95.94 190 GLN A O 1
ATOM 1545 N N . MET A 1 191 ? -16.650 -5.300 32.593 1.00 97.31 191 MET A N 1
ATOM 1546 C CA . MET A 1 191 ? -17.530 -4.361 33.290 1.00 97.31 191 MET A CA 1
ATOM 1547 C C . MET A 1 191 ? -18.867 -5.001 33.666 1.00 97.31 191 MET A C 1
ATOM 1549 O O . MET A 1 191 ? -19.308 -4.842 34.798 1.00 97.31 191 MET A O 1
ATOM 1553 N N . MET A 1 192 ? -19.463 -5.810 32.783 1.00 96.19 192 MET A N 1
ATOM 1554 C CA . MET A 1 192 ? -20.668 -6.586 33.103 1.00 96.19 192 MET A CA 1
ATOM 1555 C C . MET A 1 192 ? -20.455 -7.476 34.328 1.00 96.19 192 MET A C 1
ATOM 1557 O O . MET A 1 192 ? -21.280 -7.489 35.238 1.00 96.19 192 MET A O 1
ATOM 1561 N N . LYS A 1 193 ? -19.319 -8.186 34.385 1.00 95.44 193 LYS A N 1
ATOM 1562 C CA . LYS A 1 193 ? -18.972 -9.036 35.530 1.00 95.44 193 LYS A CA 1
ATOM 1563 C C . LYS A 1 193 ? -18.763 -8.223 36.810 1.00 95.44 193 LYS A C 1
ATOM 1565 O O . LYS A 1 193 ? -19.192 -8.663 37.872 1.00 95.44 193 LYS A O 1
ATOM 1570 N N . ALA A 1 194 ? -18.102 -7.071 36.718 1.00 95.12 194 ALA A N 1
ATOM 1571 C CA . ALA A 1 194 ? -17.828 -6.209 37.867 1.00 95.12 194 ALA A CA 1
ATOM 1572 C C . ALA A 1 194 ? -19.096 -5.539 38.423 1.00 95.12 194 ALA A C 1
ATOM 1574 O O . ALA A 1 194 ? -19.238 -5.406 39.634 1.00 95.12 194 ALA A O 1
ATOM 1575 N N . GLU A 1 195 ? -20.021 -5.148 37.546 1.00 94.19 195 GLU A N 1
ATOM 1576 C CA . GLU A 1 195 ? -21.262 -4.447 37.897 1.00 94.19 195 GLU A CA 1
ATOM 1577 C C . GLU A 1 195 ? -22.450 -5.404 38.120 1.00 94.19 195 GLU A C 1
ATOM 1579 O O . GLU A 1 195 ? -23.554 -4.962 38.424 1.00 94.19 195 GLU A O 1
ATOM 1584 N N . GLY A 1 196 ? -22.241 -6.721 37.989 1.00 92.94 196 GLY A N 1
ATOM 1585 C CA . GLY A 1 196 ? -23.273 -7.739 38.214 1.00 92.94 196 GLY A CA 1
ATOM 1586 C C . GLY A 1 196 ? -24.370 -7.779 37.144 1.00 92.94 196 GLY A C 1
ATOM 1587 O O . GLY A 1 196 ? -25.444 -8.332 37.382 1.00 92.94 196 GLY A O 1
ATOM 1588 N N . VAL A 1 197 ? -24.119 -7.215 35.960 1.00 91.88 197 VAL A N 1
ATOM 1589 C CA . VAL A 1 197 ? -25.075 -7.187 34.847 1.00 91.88 197 VAL A CA 1
ATOM 1590 C C . VAL A 1 197 ? -25.066 -8.547 34.152 1.00 91.88 197 VAL A C 1
ATOM 1592 O O . VAL A 1 197 ? -24.091 -8.927 33.505 1.00 91.88 197 VAL A O 1
ATOM 1595 N N . THR A 1 198 ? -26.159 -9.297 34.288 1.00 91.88 198 THR A N 1
ATOM 1596 C CA . THR A 1 198 ? -26.303 -10.655 33.735 1.00 91.88 198 THR A CA 1
ATOM 1597 C C . THR A 1 198 ? -27.494 -10.748 32.787 1.00 91.88 198 THR A C 1
ATOM 1599 O O . THR A 1 198 ? -28.408 -9.934 32.846 1.00 91.88 198 THR A O 1
ATOM 1602 N N . GLU A 1 199 ? -27.539 -11.768 31.928 1.00 89.06 199 GLU A N 1
ATOM 1603 C CA . GLU A 1 199 ? -28.719 -12.010 31.079 1.00 89.06 199 GLU A CA 1
ATOM 1604 C C . GLU A 1 199 ? -29.974 -12.371 31.895 1.00 89.06 199 GLU A C 1
ATOM 1606 O O . GLU A 1 199 ? -31.086 -12.090 31.459 1.00 89.06 199 GLU A O 1
ATOM 1611 N N . ALA A 1 200 ? -29.831 -12.922 33.108 1.00 89.00 200 ALA A N 1
ATOM 1612 C CA . ALA A 1 200 ? -30.972 -13.198 33.989 1.00 89.00 200 ALA A CA 1
ATOM 1613 C C . ALA A 1 200 ? -31.709 -11.909 34.399 1.00 89.00 200 ALA A C 1
ATOM 1615 O O . ALA A 1 200 ? -32.939 -11.878 34.448 1.00 89.00 200 ALA A O 1
ATOM 1616 N N . MET A 1 201 ? -30.965 -10.813 34.579 1.00 90.44 201 MET A N 1
ATOM 1617 C CA . MET A 1 201 ? -31.512 -9.484 34.866 1.00 90.44 201 MET A CA 1
ATOM 1618 C C . MET A 1 201 ? -32.436 -8.977 33.749 1.00 90.44 201 MET A C 1
ATOM 1620 O O . MET A 1 201 ? -33.348 -8.199 34.009 1.00 9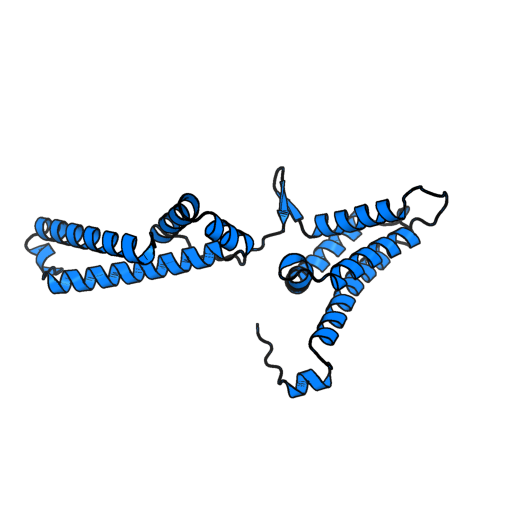0.44 201 MET A O 1
ATOM 1624 N N . LYS A 1 202 ? -32.254 -9.441 32.507 1.00 89.50 202 LYS A N 1
ATOM 1625 C CA . LYS A 1 202 ? -33.107 -9.075 31.371 1.00 89.50 202 LYS A CA 1
ATOM 1626 C C . LYS A 1 202 ? -34.539 -9.593 31.523 1.00 89.50 202 LYS A C 1
ATOM 1628 O O . LYS A 1 202 ? -35.465 -8.928 31.069 1.00 89.50 202 LYS A O 1
ATOM 1633 N N . ALA A 1 203 ? -34.710 -10.756 32.159 1.00 88.81 203 ALA A N 1
ATOM 1634 C CA . ALA A 1 203 ? -36.019 -11.348 32.435 1.00 88.81 203 ALA A CA 1
ATOM 1635 C C . ALA A 1 203 ? -36.715 -10.688 33.637 1.00 88.81 203 ALA A C 1
ATOM 1637 O O . ALA A 1 203 ? -37.937 -10.584 33.655 1.00 88.81 203 ALA A O 1
ATOM 1638 N N . GLU A 1 204 ? -3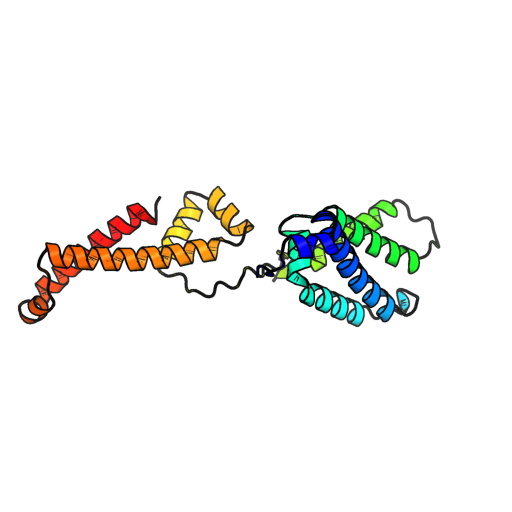5.941 -10.228 34.619 1.00 91.44 204 GLU A N 1
ATOM 1639 C CA . GLU A 1 204 ? -36.461 -9.598 35.836 1.00 91.44 204 GLU A CA 1
ATOM 1640 C C . GLU A 1 204 ? -36.771 -8.107 35.637 1.00 91.44 204 GLU A C 1
ATOM 1642 O O . GLU A 1 204 ? -37.828 -7.623 36.038 1.00 91.44 204 GLU A O 1
ATOM 1647 N N . ASN A 1 205 ? -35.866 -7.368 34.988 1.00 92.56 205 ASN A N 1
ATOM 1648 C CA . ASN A 1 205 ? -36.024 -5.946 34.707 1.00 92.56 205 ASN A CA 1
ATOM 1649 C C . ASN A 1 205 ? -35.269 -5.537 33.433 1.00 92.56 205 ASN A C 1
ATOM 1651 O O . ASN A 1 205 ? -34.142 -5.030 33.462 1.00 92.56 205 ASN A O 1
ATOM 1655 N N . GLN A 1 206 ? -35.938 -5.717 32.295 1.00 92.31 206 GLN A N 1
ATOM 1656 C CA . GLN A 1 206 ? -35.392 -5.410 30.975 1.00 92.31 206 GLN A CA 1
ATOM 1657 C C . GLN A 1 206 ? -34.924 -3.952 30.839 1.00 92.31 206 GLN A C 1
ATOM 1659 O O . GLN A 1 206 ? -33.881 -3.701 30.238 1.00 92.31 206 GLN A O 1
ATOM 1664 N N . MET A 1 207 ? -35.664 -2.986 31.396 1.00 94.56 207 MET A N 1
ATOM 1665 C CA . MET A 1 207 ? -35.316 -1.564 31.276 1.00 94.56 207 MET A CA 1
ATOM 1666 C C . MET A 1 207 ? -34.029 -1.229 32.022 1.00 94.56 207 MET A C 1
ATOM 1668 O O . MET A 1 207 ? -33.177 -0.523 31.478 1.00 94.56 207 MET A O 1
ATOM 1672 N N . LEU A 1 208 ? -33.864 -1.764 33.232 1.00 93.69 208 LEU A N 1
ATOM 1673 C CA . LEU A 1 208 ? -32.641 -1.576 34.003 1.00 93.69 208 LEU A CA 1
ATOM 1674 C C . LEU A 1 208 ? -31.448 -2.245 33.308 1.00 93.69 208 LEU A C 1
ATOM 1676 O O . LEU A 1 208 ? -30.395 -1.630 33.189 1.00 93.69 208 LEU A O 1
ATOM 1680 N N . TRP A 1 209 ? -31.629 -3.451 32.761 1.00 95.62 209 TRP A N 1
ATOM 1681 C CA . TRP A 1 209 ? -30.582 -4.132 31.994 1.00 95.62 209 TRP A CA 1
ATOM 1682 C C . TRP A 1 209 ? -30.122 -3.311 30.780 1.00 95.62 209 TRP A C 1
ATOM 1684 O O . TRP A 1 209 ? -28.921 -3.131 30.576 1.00 95.62 209 TRP A O 1
ATOM 1694 N N . VAL A 1 210 ? -31.059 -2.751 30.000 1.00 94.19 210 VAL A N 1
ATOM 1695 C CA . VAL A 1 210 ? -30.731 -1.892 28.847 1.00 94.19 210 VAL A CA 1
ATOM 1696 C C . VAL A 1 210 ? -29.982 -0.633 29.292 1.00 94.19 210 VAL A C 1
ATOM 1698 O O . VAL A 1 210 ? -29.002 -0.251 28.653 1.00 94.19 210 VAL A O 1
ATOM 1701 N N . GLN A 1 211 ? -30.409 0.004 30.387 1.00 95.25 211 GLN A N 1
ATOM 1702 C CA . GLN A 1 211 ? -29.727 1.180 30.937 1.00 95.25 211 GLN A CA 1
ATOM 1703 C C . GLN A 1 211 ? -28.292 0.854 31.369 1.00 95.25 211 GLN A C 1
ATOM 1705 O O . GLN A 1 211 ? -27.364 1.568 30.981 1.00 95.25 211 GLN A O 1
ATOM 1710 N N . SER A 1 212 ? -28.095 -0.240 32.107 1.00 95.00 212 SER A N 1
ATOM 1711 C CA . SER A 1 212 ? -26.773 -0.687 32.549 1.00 95.00 212 SER A CA 1
ATOM 1712 C C . SER A 1 212 ? -25.866 -1.038 31.368 1.00 95.00 212 SER A C 1
ATOM 1714 O O . SER A 1 212 ? -24.736 -0.560 31.303 1.00 95.00 212 SER A O 1
ATOM 1716 N N . MET A 1 213 ? -26.369 -1.789 30.384 1.00 96.06 213 MET A N 1
ATOM 1717 C CA . MET A 1 213 ? -25.603 -2.140 29.184 1.00 96.06 213 MET A CA 1
ATOM 1718 C C . MET A 1 213 ? -25.211 -0.917 28.355 1.00 96.06 213 MET A C 1
ATOM 1720 O O . MET A 1 213 ? -24.075 -0.838 27.889 1.00 96.06 213 MET A O 1
ATOM 1724 N N . ASN A 1 214 ? -26.109 0.061 28.198 1.00 96.25 214 ASN A N 1
ATOM 1725 C CA . ASN A 1 214 ? -25.776 1.309 27.512 1.00 96.25 214 ASN A CA 1
ATOM 1726 C C . ASN A 1 214 ? -24.705 2.104 28.267 1.00 96.25 214 ASN A C 1
ATOM 1728 O O . ASN A 1 214 ? -23.769 2.590 27.639 1.00 96.25 214 ASN A O 1
ATOM 1732 N N . SER A 1 215 ? -24.804 2.204 29.596 1.00 96.94 215 SER A N 1
ATOM 1733 C CA . SER A 1 215 ? -23.793 2.875 30.424 1.00 96.94 215 SER A CA 1
ATOM 1734 C C . SER A 1 215 ? -22.413 2.222 30.279 1.00 96.94 215 SER A C 1
ATOM 1736 O O . SER A 1 215 ? -21.422 2.909 30.017 1.00 96.94 215 SER A O 1
ATOM 1738 N N . ILE A 1 216 ? -22.355 0.887 30.368 1.00 97.69 216 ILE A N 1
ATOM 1739 C CA . ILE A 1 216 ? -21.128 0.103 30.176 1.00 97.69 216 ILE A CA 1
ATOM 1740 C C . ILE A 1 216 ? -20.557 0.334 28.778 1.00 97.69 216 ILE A C 1
ATOM 1742 O O . ILE A 1 216 ? -19.376 0.651 28.649 1.00 97.69 216 ILE A O 1
ATOM 1746 N N . ARG A 1 217 ? -21.388 0.225 27.733 1.00 96.56 217 ARG A N 1
ATOM 1747 C CA . ARG A 1 217 ? -20.944 0.396 26.347 1.00 96.56 217 ARG A CA 1
ATOM 1748 C C . ARG A 1 217 ? -20.389 1.795 26.100 1.00 96.56 217 ARG A C 1
ATOM 1750 O O . ARG A 1 217 ? -19.296 1.900 25.561 1.00 96.56 217 ARG A O 1
ATOM 1757 N N . CYS A 1 218 ? -21.072 2.848 26.553 1.00 97.19 218 CYS A N 1
ATOM 1758 C CA . CYS A 1 218 ? -20.584 4.223 26.419 1.00 97.19 218 CYS A CA 1
ATOM 1759 C C . CYS A 1 218 ? -19.209 4.404 27.074 1.00 97.19 218 CYS A C 1
ATOM 1761 O O . CYS A 1 218 ? -18.302 4.963 26.467 1.00 97.19 218 CYS A O 1
ATOM 1763 N N . ARG A 1 219 ? -19.028 3.898 28.299 1.00 97.44 219 ARG A N 1
ATOM 1764 C CA . ARG A 1 219 ? -17.744 3.993 29.011 1.00 97.44 219 ARG A CA 1
ATOM 1765 C C . ARG A 1 219 ? -16.644 3.187 28.321 1.00 97.44 219 ARG A C 1
ATOM 1767 O O . ARG A 1 219 ? -15.521 3.669 28.221 1.00 97.44 219 ARG A O 1
ATOM 1774 N N . ALA A 1 220 ? -16.965 1.994 27.825 1.00 97.19 220 ALA A N 1
ATOM 1775 C CA . ALA A 1 220 ? -16.025 1.167 27.078 1.00 97.19 220 ALA A CA 1
ATOM 1776 C C . ALA A 1 220 ? -15.600 1.842 25.761 1.00 97.19 220 ALA A C 1
ATOM 1778 O O . ALA A 1 220 ? -14.415 1.874 25.446 1.00 97.19 220 ALA A O 1
ATOM 1779 N N . GLU A 1 221 ? -16.542 2.443 25.029 1.00 96.75 221 GLU A N 1
ATOM 1780 C CA . GLU A 1 221 ? -16.262 3.195 23.802 1.00 96.75 221 GLU A CA 1
ATOM 1781 C C . GLU A 1 221 ? -15.352 4.405 24.055 1.00 96.75 221 GLU A C 1
ATOM 1783 O O . GLU A 1 221 ? -14.447 4.652 23.260 1.00 96.75 221 GLU A O 1
ATOM 1788 N N . GLU A 1 222 ? -15.541 5.138 25.157 1.00 97.19 222 GLU A N 1
ATOM 1789 C CA . GLU A 1 222 ? -14.651 6.249 25.523 1.00 97.19 222 GLU A CA 1
ATOM 1790 C C . GLU A 1 222 ? -13.221 5.774 25.810 1.00 97.19 222 GLU A C 1
ATOM 1792 O O . GLU A 1 222 ? -12.271 6.384 25.321 1.00 97.19 222 GLU A O 1
ATOM 1797 N N . ILE A 1 223 ? -13.054 4.641 26.502 1.00 96.12 223 ILE A N 1
ATOM 1798 C CA . ILE A 1 223 ? -11.728 4.042 26.726 1.00 96.12 223 ILE A CA 1
ATOM 1799 C C . ILE A 1 223 ? -11.056 3.713 25.386 1.00 96.12 223 ILE A C 1
ATOM 1801 O O . ILE A 1 223 ? -9.911 4.101 25.167 1.00 96.12 223 ILE A O 1
ATOM 1805 N N . ILE A 1 224 ? -11.774 3.072 24.454 1.00 97.00 224 ILE A N 1
ATOM 1806 C CA . ILE A 1 224 ? -11.242 2.753 23.118 1.00 97.00 224 ILE A CA 1
ATOM 1807 C C . ILE A 1 224 ? -10.831 4.018 22.361 1.00 97.00 224 ILE A C 1
ATOM 1809 O O . ILE A 1 224 ? -9.745 4.059 21.779 1.00 97.00 224 ILE A O 1
ATOM 1813 N N . LYS A 1 225 ? -11.662 5.067 22.388 1.00 96.00 225 LYS A N 1
ATOM 1814 C CA . LYS A 1 225 ? -11.346 6.345 21.734 1.00 96.00 225 LYS A CA 1
ATOM 1815 C C . LYS A 1 225 ? -10.047 6.944 22.262 1.00 96.00 225 LYS A C 1
ATOM 1817 O O . LYS A 1 225 ? -9.220 7.380 21.464 1.00 96.00 225 LYS A O 1
ATOM 1822 N N . THR A 1 226 ? -9.863 6.957 23.580 1.00 95.50 226 THR A N 1
ATOM 1823 C CA . THR A 1 226 ? -8.672 7.535 24.213 1.00 95.50 226 THR A CA 1
ATOM 1824 C C . THR A 1 226 ? -7.422 6.678 24.013 1.00 95.50 226 THR A C 1
ATOM 1826 O O . THR A 1 226 ? -6.362 7.227 23.731 1.00 95.50 226 THR A O 1
ATOM 1829 N N . GLU A 1 227 ? -7.523 5.353 24.142 1.00 93.50 227 GLU A N 1
ATOM 1830 C CA . GLU A 1 227 ? -6.357 4.458 24.101 1.00 93.50 227 GLU A CA 1
ATOM 1831 C C . GLU A 1 227 ? -5.882 4.147 22.675 1.00 93.50 227 GLU A C 1
ATOM 1833 O O . GLU A 1 227 ? -4.679 4.033 22.443 1.00 93.50 227 GLU A O 1
ATOM 1838 N N . LEU A 1 228 ? -6.810 3.994 21.721 1.00 92.69 228 LEU A N 1
ATOM 1839 C CA . LEU A 1 228 ? -6.508 3.457 20.388 1.00 92.69 228 LEU A CA 1
ATOM 1840 C C . LEU A 1 228 ? -6.809 4.424 19.240 1.00 92.69 228 LEU A C 1
ATOM 1842 O O . LEU A 1 228 ? -6.142 4.360 18.213 1.00 92.69 228 LEU A O 1
ATOM 1846 N N . ILE A 1 229 ? -7.812 5.300 19.364 1.00 93.31 229 ILE A N 1
ATOM 1847 C CA . ILE A 1 229 ? -8.274 6.102 18.218 1.00 93.31 229 ILE A CA 1
ATOM 1848 C C . ILE A 1 229 ? -7.605 7.475 18.144 1.00 93.31 229 ILE A C 1
ATOM 1850 O O . ILE A 1 229 ? -7.215 7.890 17.056 1.00 93.31 229 ILE A O 1
ATOM 1854 N N . TYR A 1 230 ? -7.492 8.192 19.260 1.00 92.44 230 TYR A N 1
ATOM 1855 C CA . TYR A 1 230 ? -6.999 9.577 19.297 1.00 92.44 230 TYR A CA 1
ATOM 1856 C C . TYR A 1 230 ? -5.588 9.704 19.883 1.00 92.44 230 TYR A C 1
ATOM 1858 O O . TYR A 1 230 ? -5.240 10.735 20.462 1.00 92.44 230 TYR A O 1
ATOM 1866 N N . CYS A 1 231 ? -4.791 8.645 19.762 1.00 77.06 231 CYS A N 1
ATOM 1867 C CA . CYS A 1 231 ? -3.415 8.580 20.241 1.00 77.06 231 CYS A CA 1
ATOM 1868 C C . CYS A 1 231 ? -2.398 9.129 19.242 1.00 77.06 231 CYS A C 1
ATOM 1870 O O . CYS A 1 231 ? -2.774 9.642 18.163 1.00 77.06 231 CYS A O 1
#

Foldseek 3Di:
DPDPQDPVNVVVVDVDPVRVLVVLLCVLLVQLLVLLVVQQPQAVVSGPVVSSVVSNLVSCVVCVVSVCVCVAVPPPPVSLVSQLVSQLVSCCRHVPDPDDDPPVVVVSSVVSVVVSQPSQWDDDDPDTDGPPPLVPPVQDQDPLLVLLLVLCVPPPVPVNVVCVSVSNSVVVSRVLSVVLVVQLVVQLVVQCVVVVQDPVVCVVPVVVSVVSSVVSSVVSVVVSCVPRRND

InterPro domains:
  IPR026989 Transposon-encoded protein TnpV [PF14198] (120-229)

Radius of gyration: 28.49 Å; chains: 1; bounding box: 65×42×80 Å

pLDDT: mean 78.28, std 14.98, range [29.61, 97.69]

Secondary structure (DSSP, 8-state):
------HHHHHHH-SSHHHHHHHHHHHHHHHHHHHHHHSSTTSSTT--HHHHHHHHHHHHHHTHHHHHIIIIIS--HHHHHHHHHHHHHHHHHHS--SS--TTHHHHHHHHHHHHHHHHHEEEETTEEEE------------HHHHHHHHHHHHH-HHHHHHHHHTT-HHHHHHHHHHHHHHHHHHHHHHHHHHHT--HHHHHH-HHHHHHHHHHHHHHHHHHHIIIII--